Protein AF-0000000078269173 (afdb_homodimer)

Solvent-accessible surface area (backbone atoms only — not comparable to full-atom values): 12728 Å² total; per-residue (Å²): 118,35,30,31,20,36,39,41,54,55,90,46,42,88,82,46,39,50,39,59,39,46,51,22,36,70,65,30,29,69,47,30,50,86,46,50,70,41,40,77,26,27,44,41,68,40,49,90,96,39,81,57,39,38,61,51,32,38,51,35,39,75,61,57,24,59,32,34,28,31,43,29,54,35,46,19,35,82,51,99,89,41,35,37,80,47,83,24,79,34,95,55,47,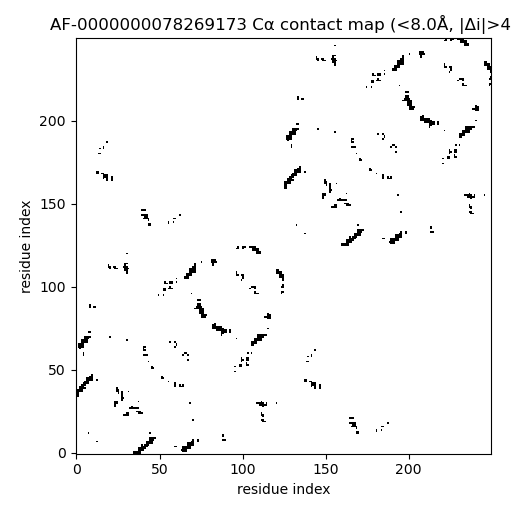69,59,46,45,44,46,19,6,64,63,42,69,36,43,20,31,57,24,28,31,75,64,27,84,92,62,71,67,50,73,32,110,116,35,31,31,20,39,38,40,53,55,91,46,42,89,81,44,38,49,39,61,40,46,51,23,34,71,66,31,28,68,47,31,50,85,47,49,71,41,41,77,26,25,47,41,69,39,48,90,95,40,81,57,39,37,59,50,33,38,51,34,40,75,62,57,22,61,32,35,28,30,43,28,56,34,47,19,35,82,50,99,90,42,37,38,79,48,83,23,80,35,95,55,47,70,60,47,46,44,45,19,6,63,62,42,69,36,43,19,30,57,22,28,32,74,62,28,82,91,62,71,67,49,73,32,109

Organism: Desulfomicrobium norvegicum (strain DSM 1741 / NCIMB 8310) (NCBI:txid52561)

Foldseek 3Di:
DAEEEEEEEPVCVVPDVCVQLVVCQCVCHKQSPPPDRYDYLYYYYAYPPRPCLLVVLQVSVVSPHQEYEYAQLQAWDADPVFIDGGDHPHPCVVVNQQSSCVRNVHKYWYYGGRDPPPDDIDIHD/DAEEEEEEEPVCVVPDVCVQLVVCQCVCHKQSPPPDRYDYLYYYYAYPPRPCLLVVLQVSVVSPHQEYEYEQLQAWDADPVFIDGGDHPHPCVVVNQQSSCVRNVHKYWYYGGRDPPPDDIDIHD

Nearest PDB structures (foldseek):
  6kss-assembly1_A  TM=5.321E-01  e=9.600E-01  Rattus norvegicus
  6mmp-assembly1_A  TM=5.128E-01  e=1.415E+00  Rattus norvegicus
  4gpa-assembly1_A-2  TM=4.740E-01  e=1.327E+00  Rattus norvegicus
  6lu9-assembly1_D  TM=5.408E-01  e=3.076E+00  Rattus norvegicus
  6mmx-assembly1_C  TM=4.781E-01  e=5.507E+00  Rattus norvegicus

InterPro domains:
  IPR014925 CGGC domain [PF08821] (3-112)
  IPR014925 CGGC domain [SM01078] (3-114)

Radius of gyration: 17.5 Å; Cα contacts (8 Å, |Δi|>4): 580; chains: 2; bounding box: 35×5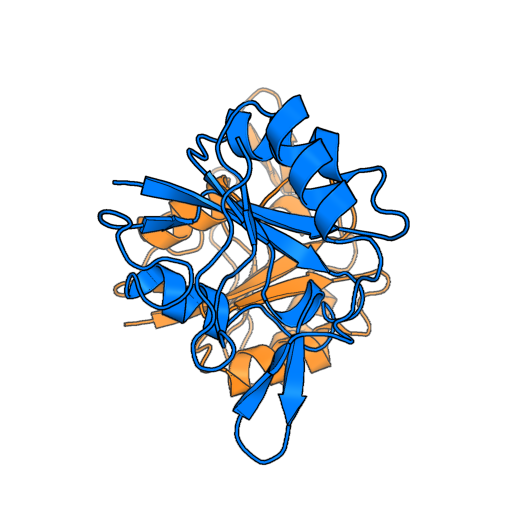2×40 Å

Sequence (250 aa):
MSKIGIIRCEKNETKCPLTSCFKALSSAAEGFAGCEEPEIAGVFTCRCPGENVAEMAKILKSKGAERIHFCTCLFSHKEKEGWALGTGFCADVDRLVRLAADEAGIPCVKGTAHLPSGYVPEVFKMSKIGIIRCEKNETKCPLTSCFKALSSAAEGFAGCEEPEIAGVFTCRCPGENVAEMAKILKSKGAERIHFCTCLFSHKEKEGWALGTGFCADVDRLVRLAADEAGIPCVKGTAHLPSGYVPEVFK

Structure (mmCIF, N/CA/C/O backbone):
data_AF-0000000078269173-model_v1
#
loop_
_entity.id
_entity.type
_entity.pdbx_description
1 polymer 'Predicted metal-binding protein'
#
loop_
_atom_site.group_PDB
_atom_site.id
_atom_site.type_symbol
_atom_site.label_atom_id
_atom_site.label_alt_id
_atom_site.label_comp_id
_atom_site.label_asym_id
_atom_site.label_entity_id
_atom_site.label_seq_id
_atom_site.pdbx_PDB_ins_code
_atom_site.Cartn_x
_atom_site.Cartn_y
_atom_site.Cartn_z
_atom_site.occupancy
_atom_site.B_iso_or_equiv
_atom_site.auth_seq_id
_atom_site.auth_comp_id
_atom_site.auth_asym_id
_atom_site.auth_atom_id
_atom_site.pdbx_PDB_model_num
ATOM 1 N N . MET A 1 1 ? 19.812 -5.473 -4.602 1 87.56 1 MET A N 1
ATOM 2 C CA . MET A 1 1 ? 18.5 -5.082 -4.098 1 87.56 1 MET A CA 1
ATOM 3 C C . MET A 1 1 ? 17.406 -5.371 -5.129 1 87.56 1 MET A C 1
ATOM 5 O O . MET A 1 1 ? 17.609 -5.152 -6.328 1 87.56 1 MET A O 1
ATOM 9 N N . SER A 1 2 ? 16.328 -6.031 -4.68 1 95.44 2 SER A N 1
ATOM 10 C CA . SER A 1 2 ? 15.211 -6.359 -5.555 1 95.44 2 SER A CA 1
ATOM 11 C C . SER A 1 2 ? 14.008 -5.477 -5.266 1 95.44 2 SER A C 1
ATOM 13 O O . SER A 1 2 ? 13.5 -5.457 -4.141 1 95.44 2 SER A O 1
ATOM 15 N N . LYS A 1 3 ? 13.594 -4.695 -6.285 1 98.44 3 LYS A N 1
ATOM 16 C CA . LYS A 1 3 ? 12.406 -3.854 -6.148 1 98.44 3 LYS A CA 1
ATOM 17 C C . LYS A 1 3 ? 11.141 -4.621 -6.527 1 98.44 3 LYS A C 1
ATOM 19 O O . LYS A 1 3 ? 11.047 -5.172 -7.625 1 98.44 3 LYS A O 1
ATOM 24 N N . ILE A 1 4 ? 10.188 -4.609 -5.637 1 98.88 4 ILE A N 1
ATOM 25 C CA . ILE A 1 4 ? 9.031 -5.488 -5.754 1 98.88 4 ILE A CA 1
ATOM 26 C C . ILE A 1 4 ? 7.75 -4.656 -5.824 1 98.88 4 ILE A C 1
ATOM 28 O O . ILE A 1 4 ? 7.535 -3.771 -4.992 1 98.88 4 ILE A O 1
ATOM 32 N N . GLY A 1 5 ? 6.977 -4.848 -6.852 1 98.94 5 GLY A N 1
ATOM 33 C CA . GLY A 1 5 ? 5.598 -4.379 -6.84 1 98.94 5 GLY A CA 1
ATOM 34 C C . GLY A 1 5 ? 4.637 -5.363 -6.199 1 98.94 5 GLY A C 1
ATOM 35 O O . GLY A 1 5 ? 4.859 -6.574 -6.246 1 98.94 5 GLY A O 1
ATOM 36 N N . ILE A 1 6 ? 3.572 -4.887 -5.605 1 99 6 ILE A N 1
ATOM 37 C CA . ILE A 1 6 ? 2.523 -5.742 -5.062 1 99 6 ILE A CA 1
ATOM 38 C C . ILE A 1 6 ? 1.167 -5.309 -5.613 1 99 6 ILE A C 1
ATOM 40 O O . ILE A 1 6 ? 0.877 -4.113 -5.703 1 99 6 ILE A O 1
ATOM 44 N N . ILE A 1 7 ? 0.384 -6.23 -6.008 1 98.94 7 ILE A N 1
ATOM 45 C CA . ILE A 1 7 ? -0.99 -5.969 -6.422 1 98.94 7 ILE A CA 1
ATOM 46 C C . ILE A 1 7 ? -1.956 -6.734 -5.52 1 98.94 7 ILE A C 1
ATOM 48 O O . ILE A 1 7 ? -1.876 -7.961 -5.41 1 98.94 7 ILE A O 1
ATOM 52 N N . ARG A 1 8 ? -2.814 -6.035 -4.879 1 98.81 8 ARG A N 1
ATOM 53 C CA . ARG A 1 8 ? -3.846 -6.613 -4.023 1 98.81 8 ARG A CA 1
ATOM 54 C C . ARG A 1 8 ? -5.207 -6.586 -4.715 1 98.81 8 ARG A C 1
ATOM 56 O O . ARG A 1 8 ? -5.352 -6 -5.789 1 98.81 8 ARG A O 1
ATOM 63 N N . CYS A 1 9 ? -6.199 -7.23 -4.023 1 98.5 9 CYS A N 1
ATOM 64 C CA . CYS A 1 9 ? -7.578 -7.293 -4.496 1 98.5 9 CYS A CA 1
ATOM 65 C C . CYS A 1 9 ? -8.438 -6.254 -3.787 1 98.5 9 CYS A C 1
ATOM 67 O O . CYS A 1 9 ? -8.32 -6.066 -2.574 1 98.5 9 CYS A O 1
ATOM 69 N N . GLU A 1 10 ? -9.375 -5.656 -4.496 1 98.06 10 GLU A N 1
ATOM 70 C CA . GLU A 1 10 ? -10.297 -4.684 -3.916 1 98.06 10 GLU A CA 1
ATOM 71 C C . GLU A 1 10 ? -11.188 -5.332 -2.863 1 98.06 10 GLU A C 1
ATOM 73 O O . GLU A 1 10 ? -11.648 -4.664 -1.933 1 98.06 10 GLU A O 1
ATOM 78 N N . LYS A 1 11 ? -11.383 -6.578 -2.951 1 98.12 11 LYS A N 1
ATOM 79 C CA . LYS A 1 11 ? -12.359 -7.258 -2.105 1 98.12 11 LYS A CA 1
ATOM 80 C C . LYS A 1 11 ? -11.852 -7.387 -0.672 1 98.12 11 LYS A C 1
ATOM 82 O O . LYS A 1 11 ? -12.633 -7.656 0.246 1 98.12 11 LYS A O 1
ATOM 87 N N . ASN A 1 12 ? -10.602 -7.219 -0.438 1 97.81 12 ASN A N 1
ATOM 88 C CA . ASN A 1 12 ? -10.031 -7.316 0.9 1 97.81 12 ASN A CA 1
ATOM 89 C C . ASN A 1 12 ? -9.375 -6.008 1.33 1 97.81 12 ASN A C 1
ATOM 91 O O . ASN A 1 12 ? -8.789 -5.926 2.41 1 97.81 12 ASN A O 1
ATOM 95 N N . GLU A 1 13 ? -9.492 -4.992 0.491 1 97.62 13 GLU A N 1
ATOM 96 C CA . GLU A 1 13 ? -8.68 -3.791 0.684 1 97.62 13 GLU A CA 1
ATOM 97 C C . GLU A 1 13 ? -9.148 -3.002 1.904 1 97.62 13 GLU A C 1
ATOM 99 O O . GLU A 1 13 ? -8.383 -2.221 2.473 1 97.62 13 GLU A O 1
ATOM 104 N N . THR A 1 14 ? -10.43 -3.168 2.309 1 96.69 14 THR A N 1
ATOM 105 C CA . THR A 1 14 ? -10.945 -2.371 3.416 1 96.69 14 THR A CA 1
ATOM 106 C C . THR A 1 14 ? -10.641 -3.045 4.754 1 96.69 14 THR A C 1
ATOM 108 O O . THR A 1 14 ? -10.773 -2.426 5.809 1 96.69 14 THR A O 1
ATOM 111 N N . LYS A 1 15 ? -10.195 -4.297 4.746 1 97.12 15 LYS A N 1
ATOM 112 C CA . LYS A 1 15 ? -9.938 -5.023 5.988 1 97.12 15 LYS A CA 1
ATOM 113 C C . LYS A 1 15 ? -8.453 -5.305 6.168 1 97.12 15 LYS A C 1
ATOM 115 O O . LYS A 1 15 ? -7.984 -5.512 7.289 1 97.12 15 LYS A O 1
ATOM 120 N N . CYS A 1 16 ? -7.777 -5.316 5.094 1 98.69 16 CYS A N 1
ATOM 121 C CA . CYS A 1 16 ? -6.383 -5.734 5.137 1 98.69 16 CYS A CA 1
ATOM 122 C C . CYS A 1 16 ? -5.465 -4.629 4.625 1 98.69 16 CYS A C 1
ATOM 124 O O . CYS A 1 16 ? -5.527 -4.262 3.451 1 98.69 16 CYS A O 1
ATOM 126 N N . PRO A 1 17 ? -4.602 -4.133 5.434 1 98.88 17 PRO A N 1
ATOM 127 C CA . PRO A 1 17 ? -3.678 -3.078 5.008 1 98.88 17 PRO A CA 1
ATOM 128 C C . PRO A 1 17 ? -2.363 -3.633 4.465 1 98.88 17 PRO A C 1
ATOM 130 O O . PRO A 1 17 ? -1.392 -2.889 4.309 1 98.88 17 PRO A O 1
ATOM 133 N N . LEU A 1 18 ? -2.219 -4.938 4.242 1 98.94 18 LEU A N 1
ATOM 134 C CA . LEU A 1 18 ? -1.074 -5.602 3.627 1 98.94 18 LEU A CA 1
ATOM 135 C C . LEU A 1 18 ? 0.035 -5.828 4.648 1 98.94 18 LEU A C 1
ATOM 137 O O . LEU A 1 18 ? 1.192 -6.039 4.277 1 98.94 18 LEU A O 1
ATOM 141 N N . THR A 1 19 ? -0.279 -5.785 5.961 1 98.94 19 THR A N 1
ATOM 142 C CA . THR A 1 19 ? 0.726 -5.812 7.02 1 98.94 19 THR A CA 1
ATOM 143 C C . THR A 1 19 ? 1.605 -7.055 6.895 1 98.94 19 THR A C 1
ATOM 145 O O . THR A 1 19 ? 2.834 -6.949 6.875 1 98.94 19 THR A O 1
ATOM 148 N N . SER A 1 20 ? 1.009 -8.234 6.789 1 98.81 20 SER A N 1
ATOM 149 C CA . SER A 1 20 ? 1.78 -9.469 6.734 1 98.81 20 SER A CA 1
ATOM 150 C C . SER A 1 20 ? 2.574 -9.57 5.434 1 98.81 20 SER A C 1
ATOM 152 O O . SER A 1 20 ? 3.67 -10.133 5.41 1 98.81 20 SER A O 1
ATOM 154 N N . CYS A 1 21 ? 2.006 -9.008 4.328 1 98.88 21 CYS A N 1
ATOM 155 C CA . CYS A 1 21 ? 2.742 -9 3.07 1 98.88 21 CYS A CA 1
ATOM 156 C C . CYS A 1 21 ? 3.994 -8.133 3.178 1 98.88 21 CYS A C 1
ATOM 158 O O . CYS A 1 21 ? 5.062 -8.523 2.703 1 98.88 21 CYS A O 1
ATOM 160 N N . PHE A 1 22 ? 3.836 -6.961 3.824 1 98.88 22 PHE A N 1
ATOM 161 C CA . PHE A 1 22 ? 4.988 -6.094 4.031 1 98.88 22 PHE A CA 1
ATOM 162 C C . PHE A 1 22 ? 6.02 -6.77 4.93 1 98.88 22 PHE A C 1
ATOM 164 O O . PHE A 1 22 ? 7.223 -6.668 4.688 1 98.88 22 PHE A O 1
ATOM 171 N N . LYS A 1 23 ? 5.602 -7.484 5.957 1 98.56 23 LYS A N 1
ATOM 172 C CA . LYS A 1 23 ? 6.516 -8.203 6.844 1 98.56 23 LYS A CA 1
ATOM 173 C C . LYS A 1 23 ? 7.258 -9.305 6.098 1 98.56 23 LYS A C 1
ATOM 175 O O . LYS A 1 23 ? 8.469 -9.445 6.242 1 98.56 23 LYS A O 1
ATOM 180 N N . ALA A 1 24 ? 6.5 -10.062 5.336 1 98.81 24 ALA A N 1
ATOM 181 C CA . ALA A 1 24 ? 7.125 -11.117 4.539 1 98.81 24 ALA A CA 1
ATOM 182 C C . ALA A 1 24 ? 8.164 -10.539 3.58 1 98.81 24 ALA A C 1
ATOM 184 O O . ALA A 1 24 ? 9.234 -11.117 3.389 1 98.81 24 ALA A O 1
ATOM 185 N N . LEU A 1 25 ? 7.84 -9.383 2.965 1 98.75 25 LEU A N 1
ATOM 186 C CA . LEU A 1 25 ? 8.758 -8.711 2.051 1 98.75 25 LEU A CA 1
ATOM 187 C C . LEU A 1 25 ? 10.039 -8.297 2.775 1 98.75 25 LEU A C 1
ATOM 189 O O . LEU A 1 25 ? 11.141 -8.633 2.34 1 98.75 25 LEU A O 1
ATOM 193 N N . SER A 1 26 ? 9.859 -7.633 3.916 1 97.06 26 SER A N 1
ATOM 194 C CA . SER A 1 26 ? 11 -7.09 4.652 1 97.06 26 SER A CA 1
ATOM 195 C C . SER A 1 26 ? 11.93 -8.203 5.133 1 97.06 26 SER A C 1
ATOM 197 O O . SER A 1 26 ? 13.141 -8.008 5.215 1 97.06 26 SER A O 1
ATOM 199 N N . SER A 1 27 ? 11.398 -9.383 5.391 1 97.62 27 SER A N 1
ATOM 200 C CA . SER A 1 27 ? 12.188 -10.492 5.918 1 97.62 27 SER A CA 1
ATOM 201 C C . SER A 1 27 ? 12.602 -11.453 4.809 1 97.62 27 SER A C 1
ATOM 203 O O . SER A 1 27 ? 13.195 -12.5 5.074 1 97.62 27 SER A O 1
ATOM 205 N N . ALA A 1 28 ? 12.25 -11.141 3.578 1 98.38 28 ALA A N 1
ATOM 206 C CA . ALA A 1 28 ? 12.539 -12 2.436 1 98.38 28 ALA A CA 1
ATOM 207 C C . ALA A 1 28 ? 12.055 -13.43 2.689 1 98.38 28 ALA A C 1
ATOM 209 O O . ALA A 1 28 ? 12.805 -14.391 2.518 1 98.38 28 ALA A O 1
ATOM 210 N N . ALA A 1 29 ? 10.844 -13.484 3.115 1 98.5 29 ALA A N 1
ATOM 211 C CA . ALA A 1 29 ? 10.25 -14.766 3.48 1 98.5 29 ALA A CA 1
ATOM 212 C C . ALA A 1 29 ? 9.031 -15.078 2.609 1 98.5 29 ALA A C 1
ATOM 214 O O . ALA A 1 29 ? 8.562 -14.211 1.865 1 98.5 29 ALA A O 1
ATOM 215 N N . GLU A 1 30 ? 8.578 -16.297 2.652 1 98.44 30 GLU A N 1
ATOM 216 C CA . GLU A 1 30 ? 7.379 -16.734 1.946 1 98.44 30 GLU A CA 1
ATOM 217 C C . GLU A 1 30 ? 7.465 -16.422 0.457 1 98.44 30 GLU A C 1
ATOM 219 O O . GLU A 1 30 ? 8.438 -16.781 -0.206 1 98.44 30 GLU A O 1
ATOM 224 N N . GLY A 1 31 ? 6.527 -15.672 -0.044 1 98.69 31 GLY A N 1
ATOM 225 C CA . GLY A 1 31 ? 6.523 -15.391 -1.471 1 98.69 31 GLY A CA 1
ATOM 226 C C . GLY A 1 31 ? 7.75 -14.625 -1.931 1 98.69 31 GLY A C 1
ATOM 227 O O . GLY A 1 31 ? 8.047 -14.578 -3.127 1 98.69 31 GLY A O 1
ATOM 228 N N . PHE A 1 32 ? 8.492 -14.094 -0.984 1 98.75 32 PHE A N 1
ATOM 229 C CA . PHE A 1 32 ? 9.641 -13.242 -1.303 1 98.75 32 PHE A CA 1
ATOM 230 C C . PHE A 1 32 ? 10.945 -13.969 -1.014 1 98.75 32 PHE A C 1
ATOM 232 O O . PHE A 1 32 ? 12.023 -13.383 -1.13 1 98.75 32 PHE A O 1
ATOM 239 N N . ALA A 1 33 ? 10.797 -15.273 -0.651 1 97.69 33 ALA A N 1
ATOM 240 C CA . ALA A 1 33 ? 12.008 -16.062 -0.396 1 97.69 33 ALA A CA 1
ATOM 241 C C . ALA A 1 33 ? 12.922 -16.062 -1.612 1 97.69 33 ALA A C 1
ATOM 243 O O . ALA A 1 33 ? 12.461 -16.188 -2.748 1 97.69 33 ALA A O 1
ATOM 244 N N . GLY A 1 34 ? 14.227 -15.789 -1.356 1 95.5 34 GLY A N 1
ATOM 245 C CA . GLY A 1 34 ? 15.18 -15.797 -2.451 1 95.5 34 GLY A CA 1
ATOM 246 C C . GLY A 1 34 ? 15.461 -14.422 -3.014 1 95.5 34 GLY A C 1
ATOM 247 O O . GLY A 1 34 ? 16.438 -14.227 -3.744 1 95.5 34 GLY A O 1
ATOM 248 N N . CYS A 1 35 ? 14.578 -13.422 -2.742 1 97 35 CYS A N 1
ATOM 249 C CA . CYS A 1 35 ? 14.836 -12.055 -3.182 1 97 35 CYS A CA 1
ATOM 250 C C . CYS A 1 35 ? 15.977 -11.43 -2.391 1 97 35 CYS A C 1
ATOM 252 O O . CYS A 1 35 ? 16.031 -11.555 -1.166 1 97 35 CYS A O 1
ATOM 254 N N . GLU A 1 36 ? 16.844 -10.875 -3.109 1 96.5 36 GLU A N 1
ATOM 255 C CA . GLU A 1 36 ? 17.953 -10.188 -2.463 1 96.5 36 GLU A CA 1
ATOM 256 C C . GLU A 1 36 ? 17.531 -8.836 -1.907 1 96.5 36 GLU A C 1
ATOM 258 O O . GLU A 1 36 ? 17.234 -7.91 -2.668 1 96.5 36 GLU A O 1
ATOM 263 N N . GLU A 1 37 ? 17.5 -8.578 -0.605 1 96.31 37 GLU A N 1
ATOM 264 C CA . GLU A 1 37 ? 17.156 -7.332 0.081 1 96.31 37 GLU A CA 1
ATOM 265 C C . GLU A 1 37 ? 15.945 -6.668 -0.565 1 96.31 37 GLU A C 1
ATOM 267 O O . GLU A 1 37 ? 16.031 -5.535 -1.045 1 96.31 37 GLU A O 1
ATOM 272 N N . PRO A 1 38 ? 14.852 -7.371 -0.583 1 98.25 38 PRO A N 1
ATOM 273 C CA . PRO A 1 38 ? 13.68 -6.848 -1.293 1 98.25 38 PRO A CA 1
ATOM 274 C C . PRO A 1 38 ? 13.164 -5.543 -0.694 1 98.25 38 PRO A C 1
ATOM 276 O O . PRO A 1 38 ? 13.172 -5.375 0.527 1 98.25 38 PRO A O 1
ATOM 279 N N . GLU A 1 39 ? 12.797 -4.605 -1.583 1 97.75 39 GLU A N 1
ATOM 280 C CA . GLU A 1 39 ? 12.188 -3.33 -1.221 1 97.75 39 GLU A CA 1
ATOM 281 C C . GLU A 1 39 ? 10.906 -3.086 -2.012 1 97.75 39 GLU A C 1
ATOM 283 O O . GLU A 1 39 ? 10.781 -3.531 -3.154 1 97.75 39 GLU A O 1
ATOM 288 N N . ILE A 1 40 ? 10.039 -2.42 -1.425 1 98.81 40 ILE A N 1
ATOM 289 C CA . ILE A 1 40 ? 8.758 -2.164 -2.07 1 98.81 40 ILE A CA 1
ATOM 290 C C . ILE A 1 40 ? 8.914 -1.049 -3.102 1 98.81 40 ILE A C 1
ATOM 292 O O . ILE A 1 40 ? 9.422 0.03 -2.787 1 98.81 40 ILE A O 1
ATOM 296 N N . ALA A 1 41 ? 8.5 -1.337 -4.312 1 98.69 41 ALA A N 1
ATOM 297 C CA . ALA A 1 41 ? 8.477 -0.348 -5.391 1 98.69 41 ALA A CA 1
ATOM 298 C C . ALA A 1 41 ? 7.137 0.375 -5.445 1 98.69 41 ALA A C 1
ATOM 300 O O . ALA A 1 41 ? 7.066 1.534 -5.859 1 98.69 41 ALA A O 1
ATOM 301 N N . GLY A 1 42 ? 6.105 -0.315 -5.117 1 98.88 42 GLY A N 1
ATOM 302 C CA . GLY A 1 42 ? 4.77 0.253 -5.129 1 98.88 42 GLY A CA 1
ATOM 303 C C . GLY A 1 42 ? 3.68 -0.782 -4.922 1 98.88 42 GLY A C 1
ATOM 304 O O . GLY A 1 42 ? 3.943 -1.985 -4.965 1 98.88 42 GLY A O 1
ATOM 305 N N . VAL A 1 43 ? 2.457 -0.303 -4.668 1 98.94 43 VAL A N 1
ATOM 306 C CA . VAL A 1 43 ? 1.291 -1.147 -4.43 1 98.94 43 VAL A CA 1
ATOM 307 C C . VAL A 1 43 ? 0.107 -0.638 -5.25 1 98.94 43 VAL A C 1
ATOM 309 O O . VAL A 1 43 ? -0.13 0.57 -5.324 1 98.94 43 VAL A O 1
ATOM 312 N N . PHE A 1 44 ? -0.583 -1.565 -5.879 1 98.94 44 PHE A N 1
ATOM 313 C CA . PHE A 1 44 ? -1.852 -1.251 -6.523 1 98.94 44 PHE A CA 1
ATOM 314 C C . PHE A 1 44 ? -2.957 -2.17 -6.016 1 98.94 44 PHE A C 1
ATOM 316 O O . PHE A 1 44 ? -2.682 -3.223 -5.438 1 98.94 44 PHE A O 1
ATOM 323 N N . THR A 1 45 ? -4.168 -1.714 -6.219 1 98.69 45 THR A N 1
ATOM 324 C CA . THR A 1 45 ? -5.371 -2.494 -5.961 1 98.69 45 THR A CA 1
ATOM 325 C C . THR A 1 45 ? -6.074 -2.85 -7.27 1 98.69 45 THR A C 1
ATOM 327 O O . THR A 1 45 ? -6.488 -1.961 -8.016 1 98.69 45 THR A O 1
ATOM 330 N N . CYS A 1 46 ? -6.121 -4.102 -7.5 1 98.62 46 CYS A N 1
ATOM 331 C CA . CYS A 1 46 ? -6.852 -4.559 -8.68 1 98.62 46 CYS A CA 1
ATOM 332 C C . CYS A 1 46 ? -8.359 -4.523 -8.43 1 98.62 46 CYS A C 1
ATOM 334 O O . CYS A 1 46 ? -8.812 -4.789 -7.32 1 98.62 46 CYS A O 1
ATOM 336 N N . ARG A 1 47 ? -9.055 -4.191 -9.43 1 97.44 47 ARG A N 1
ATOM 337 C CA . ARG A 1 47 ? -10.508 -4.133 -9.344 1 97.44 47 ARG A CA 1
ATOM 338 C C . ARG A 1 47 ? -11.156 -4.996 -10.414 1 97.44 47 ARG A C 1
ATOM 340 O O . ARG A 1 47 ? -10.664 -5.07 -11.547 1 97.44 47 ARG A O 1
ATOM 347 N N . CYS A 1 48 ? -12.242 -5.586 -10.086 1 97.75 48 CYS A N 1
ATOM 348 C CA . CYS A 1 48 ? -12.93 -6.477 -11.016 1 97.75 48 CYS A CA 1
ATOM 349 C C . CYS A 1 48 ? -13.406 -5.719 -12.25 1 97.75 48 CYS A C 1
ATOM 351 O O . CYS A 1 48 ? -13.859 -4.578 -12.141 1 97.75 48 CYS A O 1
ATOM 353 N N . PRO A 1 49 ? -13.32 -6.387 -13.492 1 97.31 49 PRO A N 1
ATOM 354 C CA . PRO A 1 49 ? -12.859 -7.746 -13.781 1 97.31 49 PRO A CA 1
ATOM 355 C C . PRO A 1 49 ? -11.352 -7.824 -14.008 1 97.31 49 PRO A C 1
ATOM 357 O O . PRO A 1 49 ? -10.852 -8.812 -14.547 1 97.31 49 PRO A O 1
ATOM 360 N N . GLY A 1 50 ? -10.578 -6.812 -13.555 1 97.19 50 GLY A N 1
ATOM 361 C CA . GLY A 1 50 ? -9.125 -6.883 -13.594 1 97.19 50 GLY A CA 1
ATOM 362 C C . GLY A 1 50 ? -8.539 -6.328 -14.883 1 97.19 50 GLY A C 1
ATOM 363 O O . GLY A 1 50 ? -7.375 -6.574 -15.195 1 97.19 50 GLY A O 1
ATOM 364 N N . GLU A 1 51 ? -9.312 -5.547 -15.57 1 93 51 GLU A N 1
ATOM 365 C CA . GLU A 1 51 ? -8.875 -5.008 -16.859 1 93 51 GLU A CA 1
ATOM 366 C C . GLU A 1 51 ? -7.738 -4.004 -16.672 1 93 51 GLU A C 1
ATOM 368 O O . GLU A 1 51 ? -6.992 -3.73 -17.625 1 93 51 GLU A O 1
ATOM 373 N N . ASN A 1 52 ? -7.527 -3.555 -15.492 1 95.81 52 ASN A N 1
ATOM 374 C CA . ASN A 1 52 ? -6.531 -2.516 -15.242 1 95.81 52 ASN A CA 1
ATOM 375 C C . ASN A 1 52 ? -5.191 -3.109 -14.82 1 95.81 52 ASN A C 1
ATOM 377 O O . ASN A 1 52 ? -4.223 -2.379 -14.609 1 95.81 52 ASN A O 1
ATOM 381 N N . VAL A 1 53 ? -5.043 -4.402 -14.727 1 98.31 53 VAL A N 1
ATOM 382 C CA . VAL A 1 53 ? -3.848 -5.039 -14.18 1 98.31 53 VAL A CA 1
ATOM 383 C C . VAL A 1 53 ? -2.666 -4.809 -15.117 1 98.31 53 VAL A C 1
ATOM 385 O O . VAL A 1 53 ? -1.531 -4.637 -14.672 1 98.31 53 VAL A O 1
ATOM 388 N N . ALA A 1 54 ? -2.953 -4.82 -16.453 1 98.12 54 ALA A N 1
ATOM 389 C CA . ALA A 1 54 ? -1.895 -4.59 -17.422 1 98.12 54 ALA A CA 1
ATOM 390 C C . ALA A 1 54 ? -1.247 -3.223 -17.219 1 98.12 54 ALA A C 1
ATOM 392 O O . ALA A 1 54 ? -0.021 -3.115 -17.141 1 98.12 54 ALA A O 1
ATOM 393 N N . GLU A 1 55 ? -2.033 -2.201 -17.141 1 98.56 55 GLU A N 1
ATOM 394 C CA . GLU A 1 55 ? -1.524 -0.847 -16.938 1 98.56 55 GLU A CA 1
ATOM 395 C C . GLU A 1 55 ? -0.826 -0.715 -15.586 1 98.56 55 GLU A C 1
ATOM 397 O O . GLU A 1 55 ? 0.216 -0.064 -15.477 1 98.56 55 GLU A O 1
ATOM 402 N N . MET A 1 56 ? -1.382 -1.323 -14.539 1 98.81 56 MET A N 1
ATOM 403 C CA . MET A 1 56 ? -0.76 -1.312 -13.219 1 98.81 56 MET A CA 1
ATOM 404 C C . MET A 1 56 ? 0.642 -1.909 -13.273 1 98.81 56 MET A C 1
ATOM 406 O O . MET A 1 56 ? 1.584 -1.345 -12.711 1 98.81 56 MET A O 1
ATOM 410 N N . ALA A 1 57 ? 0.742 -3.031 -13.961 1 98.88 57 ALA A N 1
ATOM 411 C CA . ALA A 1 57 ? 2.029 -3.715 -14.07 1 98.88 57 ALA A CA 1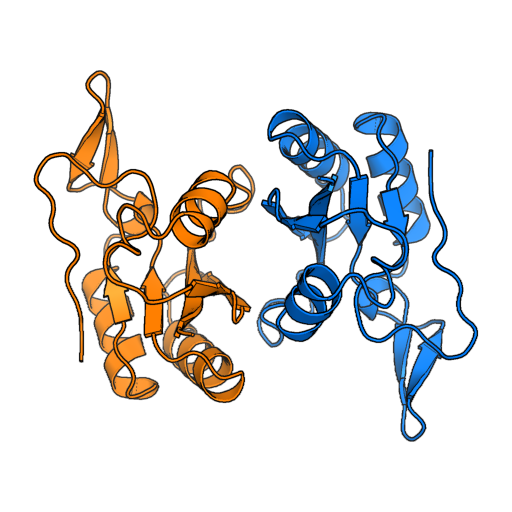
ATOM 412 C C . ALA A 1 57 ? 3.051 -2.844 -14.797 1 98.88 57 ALA A C 1
ATOM 414 O O . ALA A 1 57 ? 4.207 -2.752 -14.383 1 98.88 57 ALA A O 1
ATOM 415 N N . LYS A 1 58 ? 2.623 -2.17 -15.852 1 98.88 58 LYS A N 1
ATOM 416 C CA . LYS A 1 58 ? 3.512 -1.28 -16.594 1 98.88 58 LYS A CA 1
ATOM 417 C C . LYS A 1 58 ? 3.973 -0.113 -15.727 1 98.88 58 LYS A C 1
ATOM 419 O O . LYS A 1 58 ? 5.141 0.277 -15.773 1 98.88 58 LYS A O 1
ATOM 424 N N . ILE A 1 59 ? 3.076 0.448 -14.969 1 98.94 59 ILE A N 1
ATOM 425 C CA . ILE A 1 59 ? 3.42 1.562 -14.086 1 98.94 59 ILE A CA 1
ATOM 426 C C . ILE A 1 59 ? 4.43 1.104 -13.039 1 98.94 59 ILE A C 1
ATOM 428 O O . ILE A 1 59 ? 5.445 1.768 -12.812 1 98.94 59 ILE A O 1
ATOM 432 N N . LEU A 1 60 ? 4.188 -0.096 -12.406 1 98.94 60 LEU A N 1
ATOM 433 C CA . LEU A 1 60 ? 5.117 -0.61 -11.406 1 98.94 60 LEU A CA 1
ATOM 434 C C . LEU A 1 60 ? 6.5 -0.816 -12.008 1 98.94 60 LEU A C 1
ATOM 436 O O . LEU A 1 60 ? 7.512 -0.462 -11.391 1 98.94 60 LEU A O 1
ATOM 440 N N . LYS A 1 61 ? 6.508 -1.358 -13.219 1 98.88 61 LYS A N 1
ATOM 441 C CA . LYS A 1 61 ? 7.789 -1.506 -13.898 1 98.88 61 LYS A CA 1
ATOM 442 C C . LYS A 1 61 ? 8.461 -0.151 -14.109 1 98.88 61 LYS A C 1
ATOM 444 O O . LYS A 1 61 ? 9.656 -0.003 -13.859 1 98.88 61 LYS A O 1
ATOM 449 N N . SER A 1 62 ? 7.711 0.792 -14.57 1 98.81 62 SER A N 1
ATOM 450 C CA . SER A 1 62 ? 8.258 2.117 -14.836 1 98.81 62 SER A CA 1
ATOM 451 C C . SER A 1 62 ? 8.789 2.758 -13.555 1 98.81 62 SER A C 1
ATOM 453 O O . SER A 1 62 ? 9.664 3.631 -13.609 1 98.81 62 SER A O 1
ATOM 455 N N . LYS A 1 63 ? 8.297 2.289 -12.406 1 98.75 63 LYS A N 1
ATOM 456 C CA . LYS A 1 63 ? 8.75 2.801 -11.117 1 98.75 63 LYS A CA 1
ATOM 457 C C . LYS A 1 63 ? 9.922 1.989 -10.578 1 98.75 63 LYS A C 1
ATOM 459 O O . LYS A 1 63 ? 10.359 2.188 -9.445 1 98.75 63 LYS A O 1
ATOM 464 N N . GLY A 1 64 ? 10.375 1.015 -11.391 1 98.56 64 GLY A N 1
ATOM 465 C CA . GLY A 1 64 ? 11.609 0.318 -11.062 1 98.56 64 GLY A CA 1
ATOM 466 C C . GLY A 1 64 ? 11.383 -1.099 -10.57 1 98.56 64 GLY A C 1
ATOM 467 O O . GLY A 1 64 ? 12.336 -1.799 -10.219 1 98.56 64 GLY A O 1
ATOM 468 N N . ALA A 1 65 ? 10.141 -1.563 -10.516 1 98.81 65 ALA A N 1
ATOM 469 C CA . ALA A 1 65 ? 9.883 -2.934 -10.078 1 98.81 65 ALA A CA 1
ATOM 470 C C . ALA A 1 65 ? 10.586 -3.939 -10.984 1 98.81 65 ALA A C 1
ATOM 472 O O . ALA A 1 65 ? 10.539 -3.814 -12.211 1 98.81 65 ALA A O 1
ATOM 473 N N . GLU A 1 66 ? 11.211 -4.879 -10.367 1 98.69 66 GLU A N 1
ATOM 474 C CA . GLU A 1 66 ? 11.875 -5.953 -11.102 1 98.69 66 GLU A CA 1
ATOM 475 C C . GLU A 1 66 ? 11.016 -7.215 -11.125 1 98.69 66 GLU A C 1
ATOM 477 O O . GLU A 1 66 ? 11.258 -8.125 -11.922 1 98.69 66 GLU A O 1
ATOM 482 N N . ARG A 1 67 ? 10.055 -7.305 -10.242 1 98.56 67 ARG A N 1
ATOM 483 C CA . ARG A 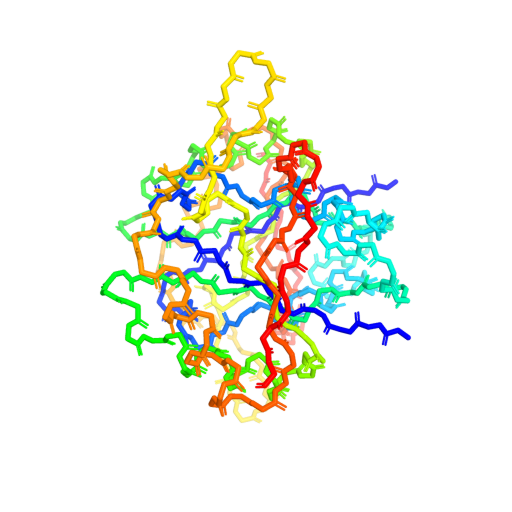1 67 ? 9.031 -8.344 -10.164 1 98.56 67 ARG A CA 1
ATOM 484 C C . ARG A 1 67 ? 7.773 -7.824 -9.484 1 98.56 67 ARG A C 1
ATOM 486 O O . ARG A 1 67 ? 7.824 -6.836 -8.742 1 98.56 67 ARG A O 1
ATOM 493 N N . ILE A 1 68 ? 6.703 -8.445 -9.758 1 98.94 68 ILE A N 1
ATOM 494 C CA . ILE A 1 68 ? 5.43 -8.047 -9.164 1 98.94 68 ILE A CA 1
ATOM 495 C C . ILE A 1 68 ? 4.781 -9.258 -8.484 1 98.94 68 ILE A C 1
ATOM 497 O O . ILE A 1 68 ? 4.652 -10.32 -9.094 1 98.94 68 ILE A O 1
ATOM 501 N N . HIS A 1 69 ? 4.473 -9.109 -7.289 1 99 69 HIS A N 1
ATOM 502 C CA . HIS A 1 69 ? 3.82 -10.188 -6.555 1 99 69 HIS A CA 1
ATOM 503 C C . HIS A 1 69 ? 2.328 -9.914 -6.391 1 99 69 HIS A C 1
ATOM 505 O O . HIS A 1 69 ? 1.926 -8.789 -6.102 1 99 69 HIS A O 1
ATOM 511 N N . PHE A 1 70 ? 1.559 -10.914 -6.605 1 98.94 70 PHE A N 1
ATOM 512 C CA . PHE A 1 70 ? 0.118 -10.891 -6.383 1 98.94 70 PHE A CA 1
ATOM 513 C C . PHE A 1 70 ? -0.235 -11.547 -5.051 1 98.94 70 PHE A C 1
ATOM 515 O O . PHE A 1 70 ? 0.271 -12.625 -4.73 1 98.94 70 PHE A O 1
ATOM 522 N N . CYS A 1 71 ? -1.072 -10.906 -4.297 1 98.94 71 CYS A N 1
ATOM 523 C CA . CYS A 1 71 ? -1.331 -11.305 -2.918 1 98.94 71 CYS A CA 1
ATOM 524 C C . CYS A 1 71 ? -1.885 -12.727 -2.85 1 98.94 71 CYS A C 1
ATOM 526 O O . CYS A 1 71 ? -2.709 -13.109 -3.68 1 98.94 71 CYS A O 1
ATOM 528 N N . THR A 1 72 ? -1.518 -13.453 -1.857 1 98.88 72 THR A N 1
ATOM 529 C CA . THR A 1 72 ? -1.89 -14.852 -1.669 1 98.88 72 THR A CA 1
ATOM 530 C C . THR A 1 72 ? -3.402 -15 -1.536 1 98.88 72 THR A C 1
ATOM 532 O O . THR A 1 72 ? -3.988 -15.953 -2.047 1 98.88 72 THR A O 1
ATOM 535 N N . CYS A 1 73 ? -4.078 -14.031 -0.954 1 98.75 73 CYS A N 1
ATOM 536 C CA . CYS A 1 73 ? -5.508 -14.125 -0.686 1 98.75 73 CYS A CA 1
ATOM 537 C C . CYS A 1 73 ? -6.309 -14.117 -1.983 1 98.75 73 CYS A C 1
ATOM 539 O O . CYS A 1 73 ? -7.504 -14.422 -1.982 1 98.75 73 CYS A O 1
ATOM 541 N N . LEU A 1 74 ? -5.68 -13.789 -3.076 1 98.69 74 LEU A N 1
ATOM 542 C CA . LEU A 1 74 ? -6.352 -13.82 -4.371 1 98.69 74 LEU A CA 1
ATOM 543 C C . LEU A 1 74 ? -6.699 -15.25 -4.77 1 98.69 74 LEU A C 1
ATOM 545 O O . LEU A 1 74 ? -7.688 -15.477 -5.469 1 98.69 74 LEU A O 1
ATOM 549 N N . PHE A 1 75 ? -5.906 -16.25 -4.289 1 98.56 75 PHE A N 1
ATOM 550 C CA . PHE A 1 75 ? -6.066 -17.594 -4.82 1 98.56 75 PHE A CA 1
ATOM 551 C C . PHE A 1 75 ? -6.133 -18.625 -3.689 1 98.56 75 PHE A C 1
ATOM 553 O O . PHE A 1 75 ? -6.156 -19.828 -3.938 1 98.56 75 PHE A O 1
ATOM 560 N N . SER A 1 76 ? -6.031 -18.203 -2.455 1 98.31 76 SER A N 1
ATOM 561 C CA . SER A 1 76 ? -6.051 -19.047 -1.268 1 98.31 76 SER A CA 1
ATOM 562 C C . SER A 1 76 ? -6.922 -18.453 -0.171 1 98.31 76 SER A C 1
ATOM 564 O O . SER A 1 76 ? -7.301 -17.281 -0.245 1 98.31 76 SER A O 1
ATOM 566 N N . HIS A 1 77 ? -7.301 -19.266 0.807 1 97.56 77 HIS A N 1
ATOM 567 C CA . HIS A 1 77 ? -8.117 -18.797 1.925 1 97.56 77 HIS A CA 1
ATOM 568 C C . HIS A 1 77 ? -7.672 -19.438 3.234 1 97.56 77 HIS A C 1
ATOM 570 O O . HIS A 1 77 ? -7.055 -20.516 3.229 1 97.56 77 HIS A O 1
ATOM 576 N N . LYS A 1 78 ? -7.953 -18.75 4.305 1 95.75 78 LYS A N 1
ATOM 577 C CA . LYS A 1 78 ? -7.598 -19.234 5.633 1 95.75 78 LYS A CA 1
ATOM 578 C C . LYS A 1 78 ? -8.547 -20.344 6.082 1 95.75 78 LYS A C 1
ATOM 580 O O . LYS A 1 78 ? -9.766 -20.234 5.934 1 95.75 78 LYS A O 1
ATOM 585 N N . GLU A 1 79 ? -8.008 -21.406 6.582 1 95.69 79 GLU A N 1
ATOM 586 C CA . GLU A 1 79 ? -8.711 -22.5 7.25 1 95.69 79 GLU A CA 1
ATOM 587 C C . GLU A 1 79 ? -8.164 -22.719 8.656 1 95.69 79 GLU A C 1
ATOM 589 O O . GLU A 1 79 ? -7.223 -22.047 9.078 1 95.69 79 GLU A O 1
ATOM 594 N N . LYS A 1 80 ? -8.875 -23.641 9.469 1 93.75 80 LYS A N 1
ATOM 595 C CA . LYS A 1 80 ? -8.508 -23.922 10.852 1 93.75 80 LYS A CA 1
ATOM 596 C C . LYS A 1 80 ? -7.039 -24.297 10.969 1 93.75 80 LYS A C 1
ATOM 598 O O . LYS A 1 80 ? -6.355 -23.875 11.906 1 93.75 80 LYS A O 1
ATOM 603 N N . GLU A 1 81 ? -6.469 -24.875 10.102 1 92.5 81 GLU A N 1
ATOM 604 C CA . GLU A 1 81 ? -5.121 -25.438 10.172 1 92.5 81 GLU A CA 1
ATOM 605 C C . GLU A 1 81 ? -4.121 -24.562 9.422 1 92.5 81 GLU A C 1
ATOM 607 O O . GLU A 1 81 ? -2.928 -24.859 9.383 1 92.5 81 GLU A O 1
ATOM 612 N N . GLY A 1 82 ? -4.531 -23.531 8.781 1 95.25 82 GLY A N 1
ATOM 613 C CA . GLY A 1 82 ? -3.684 -22.656 7.984 1 95.25 82 GLY A CA 1
ATOM 614 C C . GLY A 1 82 ? -4.355 -22.172 6.715 1 95.25 82 GLY A C 1
ATOM 615 O O . GLY A 1 82 ? -5.582 -22.078 6.652 1 95.25 82 GLY A O 1
ATOM 616 N N . TRP A 1 83 ? -3.496 -21.781 5.77 1 96.75 83 TRP A N 1
ATO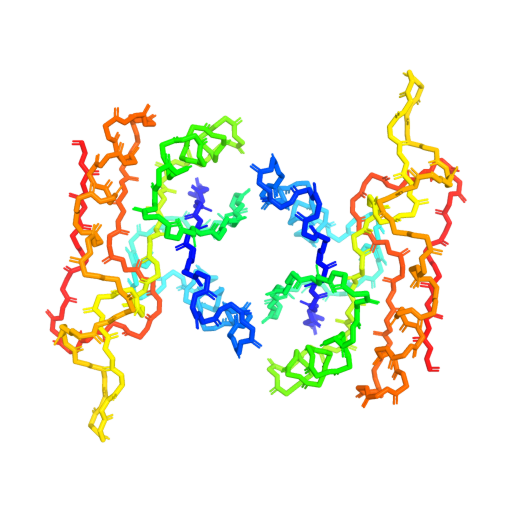M 617 C CA . TRP A 1 83 ? -4.027 -21.359 4.48 1 96.75 83 TRP A CA 1
ATOM 618 C C . TRP A 1 83 ? -4.102 -22.516 3.504 1 96.75 83 TRP A C 1
ATOM 620 O O . TRP A 1 83 ? -3.207 -23.375 3.469 1 96.75 83 TRP A O 1
ATOM 630 N N . ALA A 1 84 ? -5.16 -22.5 2.738 1 96.69 84 ALA A N 1
ATOM 631 C CA . ALA A 1 84 ? -5.387 -23.562 1.769 1 96.69 84 ALA A CA 1
ATOM 632 C C . ALA A 1 84 ? -5.566 -23 0.363 1 96.69 84 ALA A C 1
ATOM 634 O O . ALA A 1 84 ? -6.199 -21.953 0.183 1 96.69 84 ALA A O 1
ATOM 635 N N . LEU A 1 85 ? -5.105 -23.734 -0.6 1 95.94 85 LEU A N 1
ATOM 636 C CA . LEU A 1 85 ? -5.246 -23.344 -1.997 1 95.94 85 LEU A CA 1
ATOM 637 C C . LEU A 1 85 ? -6.707 -23.391 -2.428 1 95.94 85 LEU A C 1
ATOM 639 O O . LEU A 1 85 ? -7.469 -24.234 -1.966 1 95.94 85 LEU A O 1
ATOM 643 N N . GLY A 1 86 ? -6.992 -22.422 -3.328 1 93.62 86 G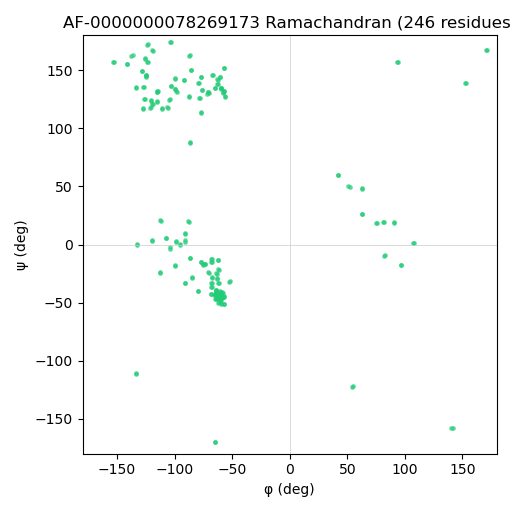LY A N 1
ATOM 644 C CA . GLY A 1 86 ? -8.328 -22.375 -3.9 1 93.62 86 GLY A CA 1
ATOM 645 C C . GLY A 1 86 ? -9.266 -21.438 -3.15 1 93.62 86 GLY A C 1
ATOM 646 O O . GLY A 1 86 ? -8.953 -21 -2.039 1 93.62 86 GLY A O 1
ATOM 647 N N . THR A 1 87 ? -10.305 -20.953 -3.783 1 93.69 87 THR A N 1
ATOM 648 C CA . THR A 1 87 ? -11.406 -20.156 -3.26 1 93.69 87 THR A CA 1
ATOM 649 C C . THR A 1 87 ? -10.891 -18.812 -2.73 1 93.69 87 THR A C 1
ATOM 651 O O . THR A 1 87 ? -11.398 -18.297 -1.731 1 93.69 87 THR A O 1
ATOM 654 N N . GLY A 1 88 ? -9.836 -18.344 -3.203 1 97.56 88 GLY A N 1
ATOM 655 C CA . GLY A 1 88 ? -9.453 -16.969 -2.912 1 97.56 88 GLY A CA 1
ATOM 656 C C . GLY A 1 88 ? -10.406 -15.945 -3.488 1 97.56 88 GLY A C 1
ATOM 657 O O . GLY A 1 88 ? -11.5 -16.297 -3.943 1 97.56 88 GLY A O 1
ATOM 658 N N . PHE A 1 89 ? -10.031 -14.727 -3.447 1 98.5 89 PHE A N 1
ATOM 659 C CA . PHE A 1 89 ? -10.945 -13.641 -3.789 1 98.5 89 PHE A CA 1
ATOM 660 C C . PHE A 1 89 ? -11.109 -13.531 -5.301 1 98.5 89 PHE A C 1
ATOM 662 O O . PHE A 1 89 ? -12.047 -12.883 -5.781 1 98.5 89 PHE A O 1
ATOM 669 N N . CYS A 1 90 ? -10.195 -14.18 -6.031 1 98.5 90 CYS A N 1
ATOM 670 C CA . CYS A 1 90 ? -10.211 -13.922 -7.469 1 98.5 90 CYS A CA 1
ATOM 671 C C . CYS A 1 90 ? -10.273 -15.234 -8.25 1 98.5 90 CYS A C 1
ATOM 673 O O . CYS A 1 90 ? -9.305 -15.984 -8.289 1 98.5 90 CYS A O 1
ATOM 675 N N . ALA A 1 91 ? -11.328 -15.406 -8.992 1 96.94 91 ALA A N 1
ATOM 676 C CA . ALA A 1 91 ? -11.492 -16.609 -9.805 1 96.94 91 ALA A CA 1
ATOM 677 C C . ALA A 1 91 ? -10.609 -16.562 -11.047 1 96.94 91 ALA A C 1
ATOM 679 O O . ALA A 1 91 ? -10.359 -17.594 -11.68 1 96.94 91 ALA A O 1
ATOM 680 N N . ASP A 1 92 ? -10.109 -15.375 -11.414 1 97.56 92 ASP A N 1
ATOM 681 C CA . ASP A 1 92 ? -9.383 -15.18 -12.664 1 97.56 92 ASP A CA 1
ATOM 682 C C . ASP A 1 92 ? -7.914 -14.852 -12.398 1 97.56 92 ASP A C 1
ATOM 684 O O . ASP A 1 92 ? -7.238 -14.273 -13.242 1 97.56 92 ASP A O 1
ATOM 688 N N . VAL A 1 93 ? -7.391 -15.18 -11.258 1 98.44 93 VAL A N 1
ATOM 689 C CA . VAL A 1 93 ? -6.086 -14.711 -10.812 1 98.44 93 VAL A CA 1
ATOM 690 C C . VAL A 1 93 ? -5.008 -15.172 -11.789 1 98.44 93 VAL A C 1
ATOM 69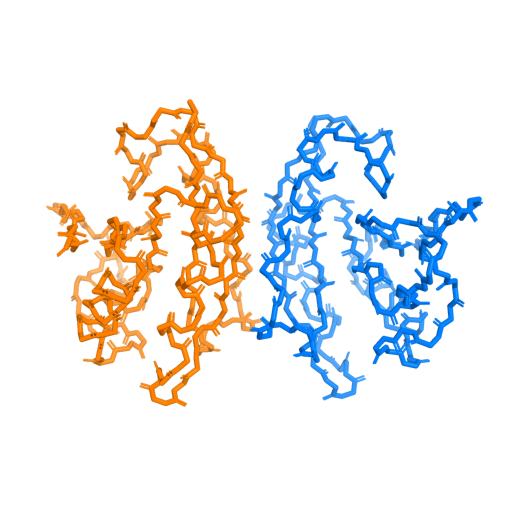2 O O . VAL A 1 93 ? -4.113 -14.398 -12.148 1 98.44 93 VAL A O 1
ATOM 695 N N . ASP A 1 94 ? -5.059 -16.375 -12.312 1 98.31 94 ASP A N 1
ATOM 696 C CA . ASP A 1 94 ? -4.027 -16.875 -13.219 1 98.31 94 ASP A CA 1
ATOM 697 C C . ASP A 1 94 ? -4.012 -16.078 -14.523 1 98.31 94 ASP A C 1
ATOM 699 O O . ASP A 1 94 ? -2.941 -15.742 -15.031 1 98.31 94 ASP A O 1
ATOM 703 N N . ARG A 1 95 ? -5.195 -15.836 -15.016 1 98.38 95 ARG A N 1
ATOM 704 C CA . ARG A 1 95 ? -5.293 -15.016 -16.219 1 98.38 95 ARG A CA 1
ATOM 705 C C . ARG A 1 95 ? -4.707 -13.625 -16 1 98.38 95 ARG A C 1
ATOM 707 O O . ARG A 1 95 ? -3.973 -13.109 -16.844 1 98.38 95 ARG A O 1
ATOM 714 N N . LEU A 1 96 ? -5.016 -13 -14.875 1 98.75 96 LEU A N 1
ATOM 715 C CA . LEU A 1 96 ? -4.59 -11.641 -14.57 1 98.75 96 LEU A CA 1
ATOM 716 C C . LEU A 1 96 ? -3.082 -11.578 -14.359 1 98.75 96 LEU A C 1
ATOM 718 O O . LEU A 1 96 ? -2.424 -10.648 -14.828 1 98.75 96 LEU A O 1
ATOM 722 N N . VAL A 1 97 ? -2.512 -12.578 -13.617 1 98.88 97 VAL A N 1
ATOM 723 C CA . VAL A 1 97 ? -1.07 -12.617 -13.398 1 98.88 97 VAL A CA 1
ATOM 724 C C . VAL A 1 97 ? -0.346 -12.789 -14.734 1 98.88 97 VAL A C 1
ATOM 726 O O . VAL A 1 97 ? 0.652 -12.109 -14.992 1 98.88 97 VAL A O 1
ATOM 729 N N . ARG A 1 98 ? -0.851 -13.648 -15.602 1 98.81 98 ARG A N 1
ATOM 730 C CA . ARG A 1 98 ? -0.267 -13.844 -16.922 1 98.81 98 ARG A CA 1
ATOM 731 C C . ARG A 1 98 ? -0.327 -12.562 -17.75 1 98.81 98 ARG A C 1
ATOM 733 O O . ARG A 1 98 ? 0.655 -12.188 -18.391 1 98.81 98 ARG A O 1
ATOM 740 N N . LEU A 1 99 ? -1.49 -11.961 -17.734 1 98.75 99 LEU A N 1
ATOM 741 C CA . LEU A 1 99 ? -1.654 -10.703 -18.469 1 98.75 99 LEU A CA 1
ATOM 742 C C . LEU A 1 99 ? -0.643 -9.664 -17.984 1 98.75 99 LEU A C 1
ATOM 744 O O . LEU A 1 99 ? -0.018 -8.984 -18.812 1 98.75 99 LEU A O 1
ATOM 748 N N . ALA A 1 100 ? -0.461 -9.539 -16.641 1 98.88 100 ALA A N 1
ATOM 749 C CA . ALA A 1 100 ? 0.497 -8.594 -16.078 1 98.88 100 ALA A CA 1
ATOM 750 C C . ALA A 1 100 ? 1.915 -8.898 -16.562 1 98.88 100 ALA A C 1
ATOM 752 O O . ALA A 1 100 ? 2.648 -7.996 -16.969 1 98.88 100 ALA A O 1
ATOM 753 N N . ALA A 1 101 ? 2.281 -10.172 -16.484 1 98.88 101 ALA A N 1
ATOM 754 C CA . ALA A 1 101 ? 3.621 -10.594 -16.891 1 98.88 101 ALA A CA 1
ATOM 755 C C . ALA A 1 101 ? 3.869 -10.289 -18.359 1 98.88 101 ALA A C 1
ATOM 757 O O . ALA A 1 101 ? 4.91 -9.734 -18.719 1 98.88 101 ALA A O 1
ATOM 758 N N . ASP A 1 102 ? 2.896 -10.602 -19.203 1 98.56 102 ASP A N 1
ATOM 759 C CA . ASP A 1 102 ? 3.021 -10.398 -20.641 1 98.56 102 ASP A CA 1
ATOM 760 C C . ASP A 1 102 ? 3.166 -8.914 -20.969 1 98.56 102 ASP A C 1
ATOM 762 O O . ASP A 1 102 ? 3.955 -8.539 -21.844 1 98.56 102 ASP A O 1
ATOM 766 N N . GLU A 1 103 ? 2.428 -8.117 -20.312 1 98.38 103 GLU A N 1
ATOM 767 C CA . GLU A 1 103 ? 2.346 -6.699 -20.641 1 98.38 103 GLU A CA 1
ATOM 768 C C . GLU A 1 103 ? 3.539 -5.93 -20.078 1 98.38 103 GLU A C 1
ATOM 770 O O . GLU A 1 103 ? 4.066 -5.027 -20.734 1 98.38 103 GLU A O 1
ATOM 775 N N . ALA A 1 104 ? 3.945 -6.266 -18.875 1 98.56 104 ALA A N 1
ATOM 776 C CA . ALA A 1 104 ? 5.035 -5.535 -18.234 1 98.56 104 ALA A CA 1
ATOM 777 C C . ALA A 1 104 ? 6.391 -6.086 -18.656 1 98.56 104 ALA A C 1
ATOM 779 O O . ALA A 1 104 ? 7.406 -5.395 -18.578 1 98.56 104 ALA A O 1
ATOM 780 N N . GLY A 1 105 ? 6.418 -7.398 -19 1 98.62 105 GLY A N 1
ATOM 781 C CA . GLY A 1 105 ? 7.668 -8.016 -19.406 1 98.62 105 GLY A CA 1
ATOM 782 C C . GLY A 1 105 ? 8.617 -8.281 -18.25 1 98.62 105 GLY A C 1
ATOM 783 O O . GLY A 1 105 ? 9.836 -8.289 -18.438 1 98.62 105 GLY A O 1
ATOM 784 N N . ILE A 1 106 ? 8.188 -8.305 -17.078 1 98.69 106 ILE A N 1
ATOM 785 C CA . ILE A 1 106 ? 8.945 -8.688 -15.898 1 98.69 106 ILE A CA 1
ATOM 786 C C . ILE A 1 106 ? 8.234 -9.836 -15.18 1 98.69 106 ILE A C 1
ATOM 788 O O . ILE A 1 106 ? 7.031 -10.031 -15.352 1 98.69 106 ILE A O 1
ATOM 792 N N . PRO A 1 107 ? 8.961 -10.625 -14.383 1 98.75 107 PRO A N 1
ATOM 793 C CA . PRO A 1 107 ? 8.328 -11.75 -13.688 1 98.75 107 PRO A CA 1
ATOM 794 C C . PRO A 1 107 ? 7.199 -11.305 -12.758 1 98.75 107 PRO A C 1
ATOM 796 O O . PRO A 1 107 ? 7.324 -10.297 -12.062 1 98.75 107 PRO A O 1
ATOM 799 N N . CYS A 1 108 ? 6.129 -12 -12.844 1 98.88 108 CYS A N 1
ATOM 800 C CA . CYS A 1 108 ? 5.02 -11.844 -11.914 1 98.88 108 CYS A CA 1
ATOM 801 C C . CYS A 1 108 ? 4.812 -13.117 -11.102 1 98.88 108 CYS A C 1
ATOM 803 O O . CYS A 1 108 ? 4.812 -14.219 -11.648 1 98.88 108 CYS A O 1
ATOM 805 N N . VAL A 1 109 ? 4.688 -12.969 -9.82 1 98.94 109 VAL A N 1
ATOM 806 C CA . VAL A 1 109 ? 4.699 -14.102 -8.898 1 98.94 109 VAL A CA 1
ATOM 807 C C . VAL A 1 109 ? 3.342 -14.227 -8.211 1 98.94 109 VAL A C 1
ATOM 809 O O . VAL A 1 109 ? 2.793 -13.234 -7.723 1 98.94 109 VAL A O 1
ATOM 812 N N . LYS A 1 110 ? 2.82 -15.375 -8.203 1 98.75 110 LYS A N 1
ATOM 813 C CA . LYS A 1 110 ? 1.588 -15.664 -7.473 1 98.75 110 LYS A CA 1
ATOM 814 C C . LYS A 1 110 ? 1.879 -16.031 -6.02 1 98.75 110 LYS A C 1
ATOM 816 O O . LYS A 1 110 ? 2.102 -17.203 -5.703 1 98.75 110 LYS A O 1
ATOM 821 N N . GLY A 1 111 ? 1.941 -14.992 -5.176 1 98.88 111 GLY A N 1
ATOM 822 C CA . GLY A 1 111 ? 2.207 -15.273 -3.773 1 98.88 111 GLY A CA 1
ATOM 823 C C . GLY A 1 111 ? 2.9 -14.133 -3.057 1 98.88 111 GLY A C 1
ATOM 824 O O . GLY A 1 111 ? 3.795 -13.492 -3.613 1 98.88 111 GLY A O 1
ATOM 825 N N . THR A 1 112 ? 2.453 -13.898 -1.84 1 98.81 112 THR A N 1
ATOM 826 C CA . THR A 1 112 ? 3.092 -12.977 -0.906 1 98.81 112 THR A CA 1
ATOM 827 C C . THR A 1 112 ? 3.232 -13.617 0.473 1 98.81 112 THR A C 1
ATOM 829 O O . THR A 1 112 ? 4.07 -14.5 0.671 1 98.81 112 THR A O 1
ATOM 832 N N . ALA A 1 113 ? 2.488 -13.133 1.471 1 98.75 113 ALA A N 1
ATOM 833 C CA . ALA A 1 113 ? 2.457 -13.742 2.799 1 98.75 113 ALA A CA 1
ATOM 834 C C . ALA A 1 113 ? 1.416 -14.859 2.869 1 98.75 113 ALA A C 1
ATOM 836 O O . ALA A 1 113 ? 0.561 -14.969 1.988 1 98.75 113 ALA A O 1
ATOM 837 N N . HIS A 1 114 ? 1.514 -15.75 3.906 1 98 114 HIS A N 1
ATOM 838 C CA . HIS A 1 114 ? 0.53 -16.781 4.227 1 98 114 HIS A CA 1
ATOM 839 C C . HIS A 1 114 ? 0.402 -17.781 3.092 1 98 114 HIS A C 1
ATOM 841 O O . HIS A 1 114 ? -0.708 -18.094 2.656 1 98 114 HIS A O 1
ATOM 847 N N . LEU A 1 115 ? 1.499 -18.219 2.662 1 98.44 115 LEU A N 1
ATOM 848 C CA . LEU A 1 115 ? 1.479 -19.266 1.642 1 98.44 115 LEU A CA 1
ATOM 849 C C . LEU A 1 115 ? 0.875 -20.547 2.193 1 98.44 115 LEU A C 1
ATOM 851 O O . LEU A 1 115 ? 1.151 -20.922 3.334 1 98.44 115 LEU A O 1
ATOM 855 N N . PRO A 1 116 ? -0.005 -21.156 1.408 1 97.44 116 PRO A N 1
ATOM 856 C CA . PRO A 1 116 ? -0.463 -22.484 1.825 1 97.44 116 PRO A CA 1
ATOM 857 C C . PRO A 1 116 ? 0.685 -23.469 2.002 1 97.44 116 PRO A C 1
ATOM 859 O O . PRO A 1 116 ? 1.706 -23.375 1.319 1 97.44 116 PRO A O 1
ATOM 862 N N . SER A 1 117 ? 0.453 -24.469 2.912 1 93.88 117 SER A N 1
ATOM 863 C CA . SER A 1 117 ? 1.483 -25.469 3.176 1 93.88 117 SER A CA 1
ATOM 864 C C . SER A 1 117 ? 1.904 -26.172 1.894 1 93.88 117 SER A C 1
ATOM 866 O O . SER A 1 117 ? 1.057 -26.609 1.108 1 93.88 117 SER A O 1
ATOM 868 N N . GLY A 1 118 ? 3.225 -26.156 1.691 1 93.94 118 GLY A N 1
ATOM 869 C CA . GLY A 1 118 ? 3.783 -26.906 0.57 1 93.94 118 GLY A CA 1
ATOM 870 C C . GLY A 1 118 ? 3.703 -26.141 -0.742 1 93.94 118 GLY A C 1
ATOM 871 O O . GLY A 1 118 ? 4.262 -26.578 -1.751 1 93.94 118 GLY A O 1
ATOM 872 N N . TYR A 1 119 ? 2.998 -25.047 -0.718 1 97.75 119 TYR A N 1
ATOM 873 C CA . TYR A 1 119 ? 2.855 -24.266 -1.945 1 97.75 119 TYR A CA 1
ATOM 874 C C . TYR A 1 119 ? 4.16 -23.562 -2.305 1 97.75 119 TYR A C 1
ATOM 876 O O . TYR A 1 119 ? 4.773 -22.922 -1.459 1 97.75 119 TYR A O 1
ATOM 884 N N . VAL A 1 120 ? 4.551 -23.75 -3.533 1 97.19 120 VAL A N 1
ATOM 885 C CA . VAL A 1 120 ? 5.676 -23.016 -4.113 1 97.19 120 VAL A CA 1
ATOM 886 C C . VAL A 1 120 ? 5.164 -21.938 -5.055 1 97.19 120 VAL A C 1
ATOM 888 O O . VAL A 1 120 ? 4.445 -22.219 -6.016 1 97.19 120 VAL A O 1
ATOM 891 N N . PRO A 1 121 ? 5.504 -20.734 -4.898 1 98.25 121 PRO A N 1
ATOM 892 C CA . PRO A 1 121 ? 4.973 -19.656 -5.727 1 98.25 121 PRO A CA 1
ATOM 893 C C . PRO A 1 121 ? 5.25 -19.859 -7.215 1 98.25 121 PRO A C 1
ATOM 895 O O . PRO A 1 121 ? 6.391 -20.141 -7.602 1 98.25 121 PRO A O 1
ATOM 898 N N . GLU A 1 122 ? 4.207 -19.703 -7.969 1 98.25 122 GLU A N 1
ATOM 899 C CA . GLU A 1 122 ? 4.352 -19.75 -9.422 1 98.25 122 GLU A CA 1
ATOM 900 C C . GLU A 1 122 ? 4.883 -18.422 -9.961 1 98.25 122 GLU A C 1
ATOM 902 O O . GLU A 1 122 ? 4.473 -17.359 -9.508 1 98.25 122 GLU A O 1
ATOM 907 N N . VAL A 1 123 ? 5.77 -18.531 -10.883 1 98.56 123 VAL A N 1
ATOM 908 C CA . VAL A 1 123 ? 6.328 -17.344 -11.523 1 98.56 123 VAL A CA 1
ATOM 909 C C . VAL A 1 123 ? 5.926 -17.328 -13 1 98.56 123 VAL A C 1
ATOM 911 O O . VAL A 1 123 ? 6.156 -18.297 -13.727 1 98.56 123 VAL A O 1
ATOM 914 N N . PHE A 1 124 ? 5.281 -16.266 -13.359 1 98.44 124 PHE A N 1
ATOM 915 C CA . PHE A 1 124 ? 4.887 -16.047 -14.75 1 98.44 124 PHE A CA 1
ATOM 916 C C . PHE A 1 124 ? 5.883 -15.125 -15.453 1 98.44 124 PHE A C 1
ATOM 918 O O . PHE A 1 124 ? 6.254 -14.078 -14.914 1 98.44 124 PHE A O 1
ATOM 925 N N . LYS A 1 125 ? 6.363 -15.516 -16.688 1 95 125 LYS A N 1
ATOM 926 C CA . LYS A 1 125 ? 7.355 -14.742 -17.438 1 95 125 LYS A CA 1
ATOM 927 C C . LYS A 1 125 ? 6.898 -14.492 -18.859 1 95 125 LYS A C 1
ATOM 929 O O . LYS A 1 125 ? 6.156 -15.289 -19.438 1 95 125 LYS A O 1
ATOM 934 N N . MET B 1 1 ? 12.617 1.546 16.391 1 86.88 1 MET B N 1
ATOM 935 C CA . MET B 1 1 ? 11.93 1.383 15.109 1 86.88 1 MET B CA 1
ATOM 936 C C . MET B 1 1 ? 10.523 1.961 15.172 1 86.88 1 MET B C 1
ATOM 938 O O . MET B 1 1 ? 9.828 1.8 16.172 1 86.88 1 MET B O 1
ATOM 942 N N . SER B 1 2 ? 10.156 2.793 14.18 1 95.25 2 SER B N 1
ATOM 943 C CA . SER B 1 2 ? 8.836 3.41 14.109 1 95.25 2 SER B CA 1
ATOM 944 C C . SER B 1 2 ? 7.977 2.762 13.031 1 95.25 2 SER B C 1
ATOM 946 O O . SER B 1 2 ? 8.352 2.762 11.852 1 95.25 2 SER B O 1
ATOM 948 N N . LYS B 1 3 ? 6.852 2.152 13.445 1 98.44 3 LYS B N 1
ATOM 949 C CA . LYS B 1 3 ? 5.918 1.555 12.492 1 98.44 3 LYS B CA 1
ATOM 950 C C . LYS B 1 3 ? 4.902 2.582 12 1 98.44 3 LYS B C 1
ATOM 952 O O . LYS B 1 3 ? 4.215 3.219 12.805 1 98.44 3 LYS B O 1
ATOM 957 N N . ILE B 1 4 ? 4.793 2.691 10.703 1 98.88 4 ILE B N 1
ATOM 958 C CA . ILE B 1 4 ? 4.055 3.793 10.094 1 98.88 4 ILE B CA 1
ATOM 959 C C . ILE B 1 4 ? 2.918 3.242 9.242 1 98.88 4 ILE B C 1
ATOM 961 O O . ILE B 1 4 ? 3.135 2.363 8.398 1 98.88 4 ILE B O 1
ATOM 965 N N . GLY B 1 5 ? 1.713 3.66 9.516 1 98.94 5 GLY B N 1
ATOM 966 C CA . GLY B 1 5 ? 0.631 3.479 8.555 1 98.94 5 GLY B CA 1
ATOM 967 C C . GLY B 1 5 ? 0.557 4.586 7.523 1 98.94 5 GLY B C 1
ATOM 968 O O . GLY B 1 5 ? 0.925 5.727 7.801 1 98.94 5 GLY B O 1
ATOM 969 N N . ILE B 1 6 ? 0.083 4.289 6.328 1 99 6 ILE B N 1
ATOM 970 C CA . ILE B 1 6 ? -0.143 5.297 5.297 1 99 6 ILE B CA 1
ATOM 971 C C . ILE B 1 6 ? -1.577 5.195 4.781 1 99 6 ILE B C 1
ATOM 973 O O . ILE B 1 6 ? -2.088 4.094 4.562 1 99 6 ILE B O 1
ATOM 977 N N . ILE B 1 7 ? -2.215 6.281 4.625 1 98.94 7 ILE B N 1
ATOM 978 C CA . ILE B 1 7 ? -3.537 6.34 4.008 1 98.94 7 ILE B CA 1
ATOM 979 C C . ILE B 1 7 ? -3.482 7.211 2.756 1 98.94 7 ILE B C 1
ATOM 981 O O . ILE B 1 7 ? -3.1 8.383 2.822 1 98.94 7 ILE B O 1
ATOM 985 N N . ARG B 1 8 ? -3.822 6.645 1.652 1 98.81 8 ARG B N 1
ATOM 986 C CA . ARG B 1 8 ? -3.887 7.352 0.377 1 98.81 8 ARG B CA 1
ATOM 987 C C . ARG B 1 8 ? -5.332 7.656 -0.009 1 98.81 8 ARG B C 1
ATOM 989 O O . ARG B 1 8 ? -6.266 7.199 0.656 1 98.81 8 ARG B O 1
ATOM 996 N N . CYS B 1 9 ? -5.473 8.43 -1.131 1 98.5 9 CYS B N 1
ATOM 997 C CA . CYS B 1 9 ? -6.766 8.812 -1.685 1 98.5 9 CYS B CA 1
ATOM 998 C C . CYS B 1 9 ? -7.141 7.922 -2.863 1 98.5 9 CYS B C 1
ATOM 1000 O O . CYS B 1 9 ? -6.297 7.613 -3.707 1 98.5 9 CYS B O 1
ATOM 1002 N N . GLU B 1 10 ? -8.406 7.574 -3 1 98.06 10 GLU B N 1
ATOM 1003 C CA . GLU B 1 10 ? -8.891 6.766 -4.113 1 98.06 10 GLU B CA 1
ATOM 1004 C C . GLU B 1 10 ? -8.703 7.496 -5.441 1 98.06 10 GLU B C 1
ATOM 1006 O O . GLU B 1 10 ? -8.555 6.863 -6.488 1 98.06 10 GLU B O 1
ATOM 1011 N N . LYS B 1 11 ? -8.656 8.766 -5.41 1 98.12 11 LYS B N 1
ATOM 1012 C CA . LYS B 1 11 ? -8.664 9.555 -6.637 1 98.12 11 LYS B CA 1
ATOM 1013 C C . LYS B 1 11 ? -7.32 9.461 -7.359 1 98.12 11 LYS B C 1
ATOM 1015 O O . LYS B 1 11 ? -7.223 9.805 -8.539 1 98.12 11 LYS B O 1
ATOM 1020 N N . ASN B 1 12 ? -6.293 9.023 -6.707 1 97.81 12 ASN B N 1
ATOM 1021 C CA . ASN B 1 12 ? -4.973 8.898 -7.32 1 97.81 12 ASN B CA 1
ATOM 1022 C C . ASN B 1 12 ? -4.48 7.457 -7.305 1 97.81 12 ASN B C 1
ATOM 1024 O O . ASN B 1 12 ? -3.361 7.172 -7.738 1 97.81 12 ASN B O 1
ATOM 1028 N N . GLU B 1 13 ? -5.316 6.559 -6.812 1 97.56 13 GLU B N 1
ATOM 1029 C CA . GLU B 1 13 ? -4.836 5.211 -6.512 1 97.56 13 GLU B CA 1
ATOM 1030 C C . GLU B 1 13 ? -4.531 4.438 -7.789 1 97.56 13 GLU B C 1
ATOM 1032 O O . GLU B 1 13 ? -3.748 3.484 -7.773 1 97.56 13 GLU B O 1
ATOM 1037 N N . THR B 1 14 ? -5.176 4.812 -8.93 1 96.62 14 THR B N 1
ATOM 1038 C CA . THR B 1 14 ? -4.98 4.051 -10.156 1 96.62 14 THR B CA 1
ATOM 1039 C C . THR B 1 14 ? -3.752 4.551 -10.914 1 96.62 14 THR B C 1
ATOM 1041 O O . THR B 1 14 ? -3.275 3.889 -11.836 1 96.62 14 THR B O 1
ATOM 1044 N N . LYS B 1 15 ? -3.195 5.684 -10.523 1 97.06 15 LYS B N 1
ATOM 10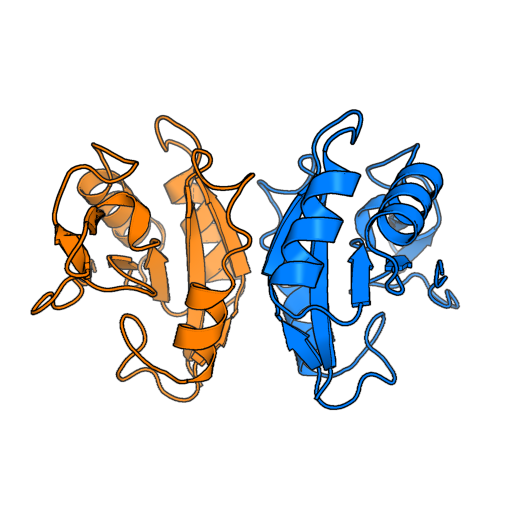45 C CA . LYS B 1 15 ? -2.053 6.25 -11.234 1 97.06 15 LYS B CA 1
ATOM 1046 C C . LYS B 1 15 ? -0.793 6.207 -10.375 1 97.06 15 LYS B C 1
ATOM 1048 O O . LYS B 1 15 ? 0.323 6.219 -10.906 1 97.06 15 LYS B O 1
ATOM 1053 N N . CYS B 1 16 ? -0.992 6.18 -9.133 1 98.69 16 CYS B N 1
ATOM 1054 C CA . CYS B 1 16 ? 0.138 6.301 -8.219 1 98.69 16 CYS B CA 1
ATOM 1055 C C . CYS B 1 16 ? 0.243 5.078 -7.312 1 98.69 16 CYS B C 1
ATOM 1057 O O . CYS B 1 16 ? -0.646 4.828 -6.5 1 98.69 16 CYS B O 1
ATOM 1059 N N . PRO B 1 17 ? 1.297 4.363 -7.383 1 98.88 17 PRO B N 1
ATOM 1060 C CA . PRO B 1 17 ? 1.475 3.186 -6.531 1 98.88 17 PRO B CA 1
ATOM 1061 C C . PRO B 1 17 ? 2.188 3.506 -5.219 1 98.88 17 PRO B C 1
ATOM 1063 O O . PRO B 1 17 ? 2.646 2.596 -4.523 1 98.88 17 PRO B O 1
ATOM 1066 N N . LEU B 1 18 ? 2.396 4.754 -4.855 1 98.94 18 LEU B N 1
ATOM 1067 C CA . LEU B 1 18 ? 2.953 5.223 -3.59 1 98.94 18 LEU B CA 1
ATOM 1068 C C . LEU B 1 18 ? 4.477 5.137 -3.602 1 98.94 18 LEU B C 1
ATOM 1070 O O . LEU B 1 18 ? 5.109 5.137 -2.543 1 98.94 18 LEU B O 1
ATOM 1074 N N . THR B 1 19 ? 5.105 5.062 -4.793 1 98.94 19 THR B N 1
ATOM 1075 C CA . THR B 1 19 ? 6.535 4.805 -4.914 1 98.94 19 THR B CA 1
ATOM 1076 C C . THR B 1 19 ? 7.34 5.852 -4.148 1 98.94 19 THR B C 1
ATOM 1078 O O . THR B 1 19 ? 8.195 5.508 -3.33 1 98.94 19 THR B O 1
ATOM 1081 N N . SER B 1 20 ? 7.078 7.129 -4.379 1 98.81 20 SER B N 1
ATOM 1082 C CA . SER B 1 20 ? 7.844 8.188 -3.732 1 98.81 20 SER B CA 1
ATOM 1083 C C . SER B 1 20 ? 7.578 8.219 -2.23 1 98.81 20 SER B C 1
ATOM 1085 O O . SER B 1 20 ? 8.469 8.555 -1.446 1 98.81 20 SER B O 1
ATOM 1087 N N . CYS B 1 21 ? 6.324 7.875 -1.823 1 98.88 21 CYS B N 1
ATOM 1088 C CA . CYS B 1 21 ? 6.023 7.816 -0.397 1 98.88 21 CYS B CA 1
ATOM 1089 C C . CYS B 1 21 ? 6.824 6.711 0.283 1 98.88 21 CYS B C 1
ATOM 1091 O O . CYS B 1 21 ? 7.367 6.914 1.371 1 98.88 21 CYS B O 1
ATOM 1093 N N . PHE B 1 22 ? 6.902 5.551 -0.38 1 98.88 22 PHE B N 1
ATOM 1094 C CA . PHE B 1 22 ? 7.699 4.453 0.162 1 98.88 22 PHE B CA 1
ATOM 1095 C C . PHE B 1 22 ? 9.172 4.832 0.222 1 98.88 22 PHE B C 1
ATOM 1097 O O . PHE B 1 22 ? 9.867 4.512 1.19 1 98.88 22 PHE B O 1
ATOM 1104 N N . LYS B 1 23 ? 9.695 5.539 -0.775 1 98.56 23 LYS B N 1
ATOM 1105 C CA . LYS B 1 23 ? 11.086 5.98 -0.779 1 98.56 23 LYS B CA 1
ATOM 1106 C C . LYS B 1 23 ? 11.352 6.969 0.354 1 98.56 23 LYS B C 1
ATOM 1108 O O . LYS B 1 23 ? 12.359 6.859 1.057 1 98.56 23 LYS B O 1
ATOM 1113 N N . ALA B 1 24 ? 10.461 7.922 0.479 1 98.81 24 ALA B N 1
ATOM 1114 C CA . ALA B 1 24 ? 10.594 8.883 1.568 1 98.81 24 ALA B CA 1
ATOM 1115 C C . ALA B 1 24 ? 10.602 8.18 2.924 1 98.81 24 ALA B C 1
ATOM 1117 O O . ALA B 1 24 ? 11.367 8.547 3.818 1 98.81 24 ALA B O 1
ATOM 1118 N N . LEU B 1 25 ? 9.727 7.172 3.086 1 98.75 25 LEU B N 1
ATOM 1119 C CA . LEU B 1 25 ? 9.664 6.406 4.324 1 98.75 25 LEU B CA 1
ATOM 1120 C C . LEU B 1 25 ? 10.977 5.688 4.594 1 98.75 25 LEU B C 1
ATOM 1122 O O . LEU B 1 25 ? 11.562 5.824 5.672 1 98.75 25 LEU B O 1
ATOM 1126 N N . SER B 1 26 ? 11.469 4.984 3.578 1 97 26 SER B N 1
ATOM 1127 C CA . SER B 1 26 ? 12.672 4.168 3.736 1 97 26 SER B CA 1
ATOM 1128 C C . SER B 1 26 ? 13.883 5.027 4.07 1 97 26 SER B C 1
ATOM 1130 O O . SER B 1 26 ? 14.781 4.594 4.797 1 97 26 SER B O 1
ATOM 1132 N N . SER B 1 27 ? 13.906 6.27 3.623 1 97.56 27 SER B N 1
ATOM 1133 C CA . SER B 1 27 ? 15.047 7.152 3.836 1 97.56 27 SER B CA 1
ATOM 1134 C C . SER B 1 27 ? 14.812 8.094 5.012 1 97.56 27 SER B C 1
ATOM 1136 O O . SER B 1 27 ? 15.625 8.977 5.285 1 97.56 27 SER B O 1
ATOM 1138 N N . ALA B 1 28 ? 13.688 7.938 5.68 1 98.31 28 ALA B N 1
ATOM 1139 C CA . ALA B 1 28 ? 13.312 8.812 6.789 1 98.31 28 ALA B CA 1
ATOM 1140 C C . ALA B 1 28 ? 13.422 10.281 6.391 1 98.31 28 ALA B C 1
ATOM 1142 O O . ALA B 1 28 ? 14.055 11.078 7.09 1 98.31 28 ALA B O 1
ATOM 1143 N N . ALA B 1 29 ? 12.828 10.562 5.281 1 98.44 29 ALA B N 1
ATOM 1144 C CA . ALA B 1 29 ? 12.898 11.906 4.715 1 98.44 29 ALA B CA 1
ATOM 1145 C C . ALA B 1 29 ? 11.508 12.516 4.582 1 98.44 29 ALA B C 1
ATOM 1147 O O . ALA B 1 29 ? 10.5 11.836 4.77 1 98.44 29 ALA B O 1
ATOM 1148 N N . GLU B 1 30 ? 11.453 13.797 4.336 1 98.38 30 GLU B N 1
ATOM 1149 C CA . GLU B 1 30 ? 10.211 14.531 4.109 1 98.38 30 GLU B CA 1
ATOM 1150 C C . GLU B 1 30 ? 9.227 14.312 5.258 1 98.38 30 GLU B C 1
ATOM 1152 O O . GLU B 1 30 ? 9.57 14.523 6.422 1 98.38 30 GLU B O 1
ATOM 1157 N N . GLY B 1 31 ? 8.062 13.82 4.949 1 98.69 31 GLY B N 1
ATOM 1158 C CA . GLY B 1 31 ? 7.066 13.656 5.992 1 98.69 31 GLY B CA 1
ATOM 1159 C C . GLY B 1 31 ? 7.492 12.695 7.086 1 98.69 31 GLY B C 1
ATOM 1160 O O . GLY B 1 31 ? 6.91 12.68 8.172 1 98.69 31 GLY B O 1
ATOM 1161 N N . PHE B 1 32 ? 8.539 11.945 6.828 1 98.75 32 PHE B N 1
ATOM 1162 C CA . PHE B 1 32 ? 8.992 10.914 7.758 1 98.75 32 PHE B CA 1
ATOM 1163 C C . PHE B 1 32 ? 10.273 11.336 8.461 1 98.75 32 PHE B C 1
ATOM 1165 O O . PHE B 1 32 ? 10.859 10.555 9.219 1 98.75 32 PHE B O 1
ATOM 1172 N N . ALA B 1 33 ? 10.664 12.602 8.195 1 97.62 33 ALA B N 1
ATOM 1173 C CA . ALA B 1 33 ? 11.867 13.109 8.859 1 97.62 33 ALA B CA 1
ATOM 1174 C C . ALA B 1 33 ? 11.727 13.023 10.375 1 97.62 33 ALA B C 1
ATOM 1176 O O . ALA B 1 33 ? 10.664 13.328 10.93 1 97.62 33 ALA B O 1
ATOM 1177 N N . GLY B 1 34 ? 12.781 12.477 11.039 1 95.31 34 GLY B N 1
ATOM 1178 C CA . GLY B 1 34 ? 12.75 12.375 12.484 1 95.31 34 GLY B CA 1
ATOM 1179 C C . GLY B 1 34 ? 12.305 11.016 12.984 1 95.31 34 GLY B C 1
ATOM 1180 O O . GLY B 1 34 ? 12.492 10.688 14.156 1 95.31 34 GLY B O 1
ATOM 1181 N N . CYS B 1 35 ? 11.656 10.195 12.117 1 96.88 35 CYS B N 1
ATOM 1182 C CA . CYS B 1 35 ? 11.273 8.844 12.508 1 96.88 35 CYS B CA 1
ATOM 1183 C C . CYS B 1 35 ? 12.5 7.941 12.617 1 96.88 35 CYS B C 1
ATOM 1185 O O . CYS B 1 35 ? 13.375 7.961 11.75 1 96.88 35 CYS B O 1
ATOM 1187 N N . GLU B 1 36 ? 12.547 7.277 13.688 1 96.31 36 GLU B N 1
ATOM 1188 C CA . GLU B 1 36 ? 13.648 6.34 13.891 1 96.31 36 GLU B CA 1
ATOM 1189 C C . GLU B 1 36 ? 13.43 5.055 13.094 1 96.31 36 GLU B C 1
ATOM 1191 O O . GLU B 1 36 ? 12.531 4.273 13.398 1 96.31 36 GLU B O 1
ATOM 1196 N N . GLU B 1 37 ? 14.219 4.707 12.078 1 96.25 37 GLU B N 1
ATOM 1197 C CA . GLU B 1 37 ? 14.172 3.51 11.242 1 96.25 37 GLU B CA 1
ATOM 1198 C C . GLU B 1 37 ? 12.734 3.154 10.875 1 96.25 37 GLU B C 1
ATOM 1200 O O . GLU B 1 37 ? 12.25 2.07 11.203 1 96.25 37 GLU B O 1
ATOM 1205 N N . PRO B 1 38 ? 12.062 4.059 10.211 1 98.19 38 PRO B N 1
ATOM 1206 C CA . PRO B 1 38 ? 10.648 3.842 9.93 1 98.19 38 PRO B CA 1
ATOM 1207 C C . PRO B 1 38 ? 10.398 2.625 9.039 1 98.19 38 PRO B C 1
ATOM 1209 O O . PRO B 1 38 ? 11.18 2.359 8.125 1 98.19 38 PRO B O 1
ATOM 1212 N N . GLU B 1 39 ? 9.367 1.858 9.398 1 97.81 39 GLU B N 1
ATOM 1213 C CA . GLU B 1 39 ? 8.906 0.706 8.633 1 97.81 39 GLU B CA 1
ATOM 1214 C C . GLU B 1 39 ? 7.406 0.786 8.359 1 97.81 39 GLU B C 1
ATOM 1216 O O . GLU B 1 39 ? 6.652 1.332 9.164 1 97.81 39 GLU B O 1
ATOM 1221 N N . ILE B 1 40 ? 7.031 0.261 7.293 1 98.81 40 ILE B N 1
ATOM 1222 C CA . ILE B 1 40 ? 5.621 0.321 6.91 1 98.81 40 ILE B CA 1
ATOM 1223 C C . ILE B 1 40 ? 4.832 -0.722 7.695 1 98.81 40 ILE B C 1
ATOM 1225 O O . ILE B 1 40 ? 5.191 -1.9 7.715 1 98.81 40 ILE B O 1
ATOM 1229 N N . ALA B 1 41 ? 3.785 -0.265 8.352 1 98.69 41 ALA B N 1
ATOM 1230 C CA . ALA B 1 41 ? 2.863 -1.146 9.062 1 98.69 41 ALA B CA 1
ATOM 1231 C C . ALA B 1 41 ? 1.71 -1.576 8.156 1 98.69 41 ALA B C 1
ATOM 1233 O O . ALA B 1 41 ? 1.151 -2.662 8.328 1 98.69 41 ALA B O 1
ATOM 1234 N N . GLY B 1 42 ? 1.326 -0.721 7.281 1 98.88 42 GLY B N 1
ATOM 1235 C CA . GLY B 1 42 ? 0.235 -1.002 6.363 1 98.88 42 GLY B CA 1
ATOM 1236 C C . GLY B 1 42 ? -0.206 0.215 5.57 1 98.88 42 GLY B C 1
ATOM 1237 O O . GLY B 1 42 ? 0.203 1.339 5.871 1 98.88 42 GLY B O 1
ATOM 1238 N N . VAL B 1 43 ? -1.021 -0.025 4.535 1 98.94 43 VAL B N 1
ATOM 1239 C CA . VAL B 1 43 ? -1.534 1.018 3.652 1 98.94 43 VAL B CA 1
ATOM 1240 C C . VAL B 1 43 ? -3.033 0.824 3.441 1 98.94 43 VAL B C 1
ATOM 1242 O O . VAL B 1 43 ? -3.5 -0.301 3.242 1 98.94 43 VAL B O 1
ATOM 1245 N N . PHE B 1 44 ? -3.768 1.914 3.529 1 98.94 44 PHE B N 1
ATOM 1246 C CA . PHE B 1 44 ? -5.176 1.914 3.148 1 98.94 44 PHE B CA 1
ATOM 1247 C C . PHE B 1 44 ? -5.457 2.998 2.115 1 98.94 44 PHE B C 1
ATOM 1249 O O . PHE B 1 44 ? -4.664 3.928 1.951 1 98.94 44 PHE B O 1
ATOM 1256 N N . THR B 1 45 ? -6.551 2.803 1.428 1 98.69 45 THR B N 1
ATOM 1257 C CA . THR B 1 45 ? -7.098 3.793 0.506 1 98.69 45 THR B CA 1
ATOM 1258 C C . THR B 1 45 ? -8.398 4.379 1.051 1 98.69 45 THR B C 1
ATOM 1260 O O . THR B 1 45 ? -9.367 3.648 1.279 1 98.69 45 THR B O 1
ATOM 1263 N N . CYS B 1 46 ? -8.336 5.625 1.283 1 98.62 46 CYS B N 1
ATOM 1264 C CA . CYS B 1 46 ? -9.555 6.305 1.713 1 98.62 46 CYS B CA 1
ATOM 1265 C C . CYS B 1 46 ? -10.484 6.551 0.533 1 98.62 46 CYS B C 1
ATOM 1267 O O . CYS B 1 46 ? -10.023 6.816 -0.58 1 98.62 46 CYS B O 1
ATOM 1269 N N . ARG B 1 47 ? -11.719 6.453 0.785 1 97.5 47 ARG B N 1
ATOM 1270 C CA . ARG B 1 47 ? -12.727 6.684 -0.247 1 97.5 47 ARG B CA 1
ATOM 1271 C C . ARG B 1 47 ? -13.727 7.746 0.19 1 97.5 47 ARG B C 1
ATOM 1273 O O . ARG B 1 47 ? -14.094 7.816 1.365 1 97.5 47 ARG B O 1
ATOM 1280 N N . CYS B 1 48 ? -14.164 8.523 -0.736 1 97.75 48 CYS B N 1
ATOM 1281 C CA . CYS B 1 48 ? -15.094 9.609 -0.431 1 97.75 48 CYS B CA 1
ATOM 1282 C C . CYS B 1 48 ? -16.406 9.07 0.12 1 97.75 48 CYS B C 1
ATOM 1284 O O . CYS B 1 48 ? -16.906 8.039 -0.344 1 97.75 48 CYS B O 1
ATOM 1286 N N . PRO B 1 49 ? -17.031 9.797 1.165 1 97.31 49 PRO B N 1
ATOM 1287 C CA . PRO B 1 49 ? -16.594 11.055 1.782 1 97.31 49 PRO B CA 1
ATOM 1288 C C . PRO B 1 49 ? -15.648 10.844 2.957 1 97.31 49 PRO B C 1
ATOM 1290 O O . PRO B 1 49 ? -15.453 11.75 3.77 1 97.31 49 PRO B O 1
ATOM 1293 N N . GLY B 1 50 ? -14.992 9.656 3.057 1 97.19 50 GLY B N 1
ATOM 1294 C CA . GLY B 1 50 ? -13.969 9.438 4.059 1 97.19 50 GLY B CA 1
ATOM 1295 C C . GLY B 1 50 ? -14.508 8.867 5.359 1 97.19 50 GLY B C 1
ATOM 1296 O O . GLY B 1 50 ? -13.828 8.883 6.383 1 97.19 50 GLY B O 1
ATOM 1297 N N . GLU B 1 51 ? -15.672 8.32 5.293 1 93.44 51 GLU B N 1
ATOM 1298 C CA . GLU B 1 51 ? -16.328 7.801 6.492 1 93.44 51 GLU B CA 1
ATOM 1299 C C . GLU B 1 51 ? -15.586 6.578 7.035 1 93.44 51 GLU B C 1
ATOM 1301 O O . GLU B 1 51 ? -15.734 6.227 8.203 1 93.44 51 GLU B O 1
ATOM 1306 N N . ASN B 1 52 ? -14.734 6.004 6.273 1 95.88 52 ASN B N 1
ATOM 1307 C CA . ASN B 1 52 ? -14.062 4.77 6.664 1 95.88 52 ASN B CA 1
ATOM 1308 C C . ASN B 1 52 ? -12.703 5.043 7.285 1 95.88 52 ASN B C 1
ATOM 1310 O O . ASN B 1 52 ? -12.008 4.117 7.715 1 95.88 52 ASN B O 1
ATOM 1314 N N . VAL B 1 53 ? -12.266 6.273 7.414 1 98.38 53 VAL B N 1
ATOM 1315 C CA . VAL B 1 53 ? -10.914 6.609 7.852 1 98.38 53 VAL B CA 1
ATOM 1316 C C . VAL B 1 53 ? -10.727 6.211 9.312 1 98.38 53 VAL B C 1
ATOM 1318 O O . VAL B 1 53 ? -9.648 5.777 9.719 1 98.38 53 VAL B O 1
ATOM 1321 N N . ALA B 1 54 ? -11.812 6.379 10.109 1 98.12 54 ALA B N 1
ATOM 1322 C CA . ALA B 1 54 ? -11.734 6.012 11.523 1 98.12 54 ALA B CA 1
ATOM 1323 C C . ALA B 1 54 ? -11.406 4.527 11.688 1 98.12 54 ALA B C 1
ATOM 1325 O O . ALA B 1 54 ? -10.492 4.168 12.43 1 98.12 54 ALA B O 1
ATOM 1326 N N . GLU B 1 55 ? -12.125 3.688 11.023 1 98.56 55 GLU B N 1
ATOM 1327 C CA . GLU B 1 55 ? -11.898 2.246 11.102 1 98.56 55 GLU B CA 1
ATOM 1328 C C . GLU B 1 55 ? -10.523 1.873 10.539 1 98.56 55 GLU B C 1
ATOM 1330 O O . GLU B 1 55 ? -9.836 1.019 11.102 1 98.56 55 GLU B O 1
ATOM 1335 N N . MET B 1 56 ? -10.117 2.5 9.445 1 98.81 56 MET B N 1
ATOM 1336 C CA . MET B 1 56 ? -8.797 2.262 8.867 1 98.81 56 MET B CA 1
ATOM 1337 C C . MET B 1 56 ? -7.703 2.564 9.883 1 98.81 56 MET B C 1
ATOM 1339 O O . MET B 1 56 ? -6.766 1.778 10.047 1 98.81 56 MET B O 1
ATOM 1343 N N . ALA B 1 57 ? -7.859 3.697 10.555 1 98.88 57 ALA B N 1
ATOM 1344 C CA . ALA B 1 57 ? -6.867 4.109 11.539 1 98.88 57 ALA B CA 1
ATOM 1345 C C . ALA B 1 57 ? -6.785 3.107 12.688 1 98.88 57 ALA B C 1
ATOM 1347 O O . ALA B 1 57 ? -5.691 2.752 13.133 1 98.88 57 ALA B O 1
ATOM 1348 N N . LYS B 1 58 ? -7.93 2.619 13.141 1 98.88 58 LYS B N 1
ATOM 1349 C CA . LYS B 1 58 ? -7.957 1.628 14.211 1 98.88 58 LYS B CA 1
ATOM 1350 C C . LYS B 1 58 ? -7.285 0.327 13.773 1 98.88 58 LYS B C 1
ATOM 1352 O O . LYS B 1 58 ? -6.547 -0.287 14.547 1 98.88 58 LYS B O 1
ATOM 1357 N N . ILE B 1 59 ? -7.539 -0.097 12.57 1 98.94 59 ILE B N 1
ATOM 1358 C CA . ILE B 1 59 ? -6.938 -1.322 12.055 1 98.94 59 ILE B CA 1
ATOM 1359 C C . ILE B 1 59 ? -5.422 -1.159 11.977 1 98.94 59 ILE B C 1
ATOM 1361 O O . ILE B 1 59 ? -4.672 -2.029 12.43 1 98.94 59 ILE B O 1
ATOM 1365 N N . LEU B 1 60 ? -4.938 0.012 11.43 1 98.94 60 LEU B N 1
ATOM 1366 C CA . LEU B 1 60 ? -3.5 0.249 11.336 1 98.94 60 LEU B CA 1
ATOM 1367 C C . LEU B 1 60 ? -2.854 0.216 12.719 1 98.94 60 LEU B C 1
ATOM 1369 O O . LEU B 1 60 ? -1.791 -0.384 12.898 1 98.94 60 LEU B O 1
ATOM 1373 N N . LYS B 1 61 ? -3.541 0.844 13.672 1 98.88 61 LYS B N 1
ATOM 1374 C CA . LYS B 1 61 ? -3.033 0.78 15.039 1 98.88 61 LYS B CA 1
ATOM 1375 C C . LYS B 1 61 ? -2.955 -0.663 15.531 1 98.88 61 LYS B C 1
ATOM 1377 O O . LYS B 1 61 ? -1.954 -1.069 16.125 1 98.88 61 LYS B O 1
ATOM 1382 N N . SER B 1 62 ? -4.004 -1.404 15.305 1 98.81 62 SER B N 1
ATOM 1383 C CA . SER B 1 62 ? -4.043 -2.789 15.766 1 98.81 62 SER B CA 1
ATOM 1384 C C . SER B 1 62 ? -2.945 -3.621 15.109 1 98.81 62 SER B C 1
ATOM 1386 O O . SER B 1 62 ? -2.523 -4.641 15.656 1 98.81 62 SER B O 1
ATOM 1388 N N . LYS B 1 63 ? -2.445 -3.156 13.969 1 98.75 63 LYS B N 1
ATOM 1389 C CA . LYS B 1 63 ? -1.372 -3.844 13.258 1 98.75 63 LYS B CA 1
ATOM 1390 C C . LYS B 1 63 ? -0.004 -3.33 13.703 1 98.75 63 LYS B C 1
ATOM 1392 O O . LYS B 1 63 ? 1.02 -3.699 13.125 1 98.75 63 LYS B O 1
ATOM 1397 N N . GLY B 1 64 ? -0.02 -2.408 14.672 1 98.56 64 GLY B N 1
ATOM 1398 C CA . GLY B 1 64 ? 1.229 -2.006 15.305 1 98.56 64 GLY B CA 1
ATOM 1399 C C . GLY B 1 64 ? 1.678 -0.614 14.898 1 98.56 64 GLY B C 1
ATOM 1400 O O . GLY B 1 64 ? 2.74 -0.151 15.312 1 98.56 64 GLY B O 1
ATOM 1401 N N . ALA B 1 65 ? 0.912 0.081 14.07 1 98.81 65 ALA B N 1
ATOM 1402 C CA . ALA B 1 65 ? 1.298 1.435 13.68 1 98.81 65 ALA B CA 1
ATOM 1403 C C . ALA B 1 65 ? 1.408 2.344 14.906 1 98.81 65 ALA B C 1
ATOM 1405 O O . ALA B 1 65 ? 0.543 2.322 15.781 1 98.81 65 ALA B O 1
ATOM 1406 N N . GLU B 1 66 ? 2.457 3.092 14.938 1 98.62 66 GLU B N 1
ATOM 1407 C CA . GLU B 1 66 ? 2.668 4.062 16 1 98.62 66 GLU B CA 1
ATOM 1408 C C . GLU B 1 66 ? 2.289 5.469 15.555 1 98.62 66 GLU B C 1
ATOM 1410 O O . GLU B 1 66 ? 2.119 6.367 16.391 1 98.62 66 GLU B O 1
ATOM 1415 N N . ARG B 1 67 ? 2.205 5.688 14.266 1 98.56 67 ARG B N 1
ATOM 1416 C CA . ARG B 1 67 ? 1.722 6.902 13.617 1 98.56 67 ARG B CA 1
ATOM 1417 C C . ARG B 1 67 ? 1.153 6.598 12.234 1 98.56 67 ARG B C 1
ATOM 1419 O O . ARG B 1 67 ? 1.483 5.57 11.633 1 98.56 67 ARG B O 1
ATOM 1426 N N . ILE B 1 68 ? 0.328 7.449 11.781 1 98.94 68 ILE B N 1
ATOM 1427 C CA . ILE B 1 68 ? -0.287 7.277 10.469 1 98.94 68 ILE B CA 1
ATOM 1428 C C . ILE B 1 68 ? -0.061 8.531 9.625 1 98.94 68 ILE B C 1
ATOM 1430 O O . ILE B 1 68 ? -0.334 9.648 10.078 1 98.94 68 ILE B O 1
ATOM 1434 N N . HIS B 1 69 ? 0.474 8.359 8.516 1 99 69 HIS B N 1
ATOM 1435 C CA . HIS B 1 69 ? 0.706 9.484 7.621 1 99 69 HIS B CA 1
ATOM 1436 C C . HIS B 1 69 ? -0.319 9.516 6.492 1 99 69 HIS B C 1
ATOM 1438 O O . HIS B 1 69 ? -0.652 8.469 5.926 1 99 69 HIS B O 1
ATOM 1444 N N . PHE B 1 70 ? -0.814 10.656 6.215 1 98.94 70 PHE B N 1
ATOM 1445 C CA . PHE B 1 70 ? -1.715 10.914 5.094 1 98.94 70 PHE B CA 1
ATOM 1446 C C . PHE B 1 70 ? -0.959 11.516 3.918 1 98.94 70 PHE B C 1
ATOM 1448 O O . PHE B 1 70 ? -0.164 12.445 4.094 1 98.94 70 PHE B O 1
ATOM 1455 N N . CYS B 1 71 ? -1.198 11.008 2.75 1 98.94 71 CYS B N 1
ATOM 1456 C CA . CYS B 1 71 ? -0.398 11.336 1.578 1 98.94 71 CYS B CA 1
ATOM 1457 C C . CYS B 1 71 ? -0.468 12.828 1.275 1 98.94 71 CYS B C 1
ATOM 1459 O O . CYS B 1 71 ? -1.533 13.438 1.384 1 98.94 71 CYS B O 1
ATOM 1461 N N . THR B 1 72 ? 0.597 13.391 0.827 1 98.88 72 THR B N 1
ATOM 1462 C CA . THR B 1 72 ? 0.732 14.82 0.552 1 98.88 72 THR B CA 1
ATOM 1463 C C . THR B 1 72 ? -0.247 15.25 -0.534 1 98.88 72 THR B C 1
ATOM 1465 O O . THR B 1 72 ? -0.814 16.344 -0.463 1 98.88 72 THR B O 1
ATOM 1468 N N . CYS B 1 73 ? -0.537 14.406 -1.482 1 98.75 73 CYS B N 1
ATOM 1469 C CA . CYS B 1 73 ? -1.377 14.758 -2.621 1 98.75 73 CYS B CA 1
ATOM 1470 C C . CYS B 1 73 ? -2.812 15.016 -2.18 1 98.75 73 CYS B C 1
ATOM 1472 O O . CYS B 1 73 ? -3.617 15.555 -2.945 1 98.75 73 CYS B O 1
ATOM 1474 N N . LEU B 1 74 ? -3.152 14.664 -0.972 1 98.69 74 LEU B N 1
ATOM 1475 C CA . LEU B 1 74 ? -4.484 14.93 -0.442 1 98.69 74 LEU B CA 1
ATOM 1476 C C . LEU B 1 74 ? -4.711 16.422 -0.267 1 98.69 74 LEU B C 1
ATOM 1478 O O . LEU B 1 74 ? -5.844 16.906 -0.38 1 98.69 74 LEU B O 1
ATOM 1482 N N . PHE B 1 75 ? -3.619 17.203 -0.025 1 98.56 75 PHE B N 1
ATOM 1483 C CA . PHE B 1 75 ? -3.811 18.594 0.362 1 98.56 75 PHE B CA 1
ATOM 1484 C C . PHE B 1 75 ? -2.904 19.516 -0.45 1 98.56 75 PHE B C 1
ATOM 1486 O O . PHE B 1 75 ? -2.828 20.719 -0.184 1 98.56 75 PHE B O 1
ATOM 1493 N N . SER B 1 76 ? -2.111 19 -1.347 1 98.31 76 SER B N 1
ATOM 1494 C CA . SER B 1 76 ? -1.164 19.734 -2.18 1 98.31 76 SER B CA 1
ATOM 1495 C C . SER B 1 76 ? -1.192 19.219 -3.621 1 98.31 76 SER B C 1
ATOM 1497 O O . SER B 1 76 ? -1.751 18.172 -3.902 1 98.31 76 SER B O 1
ATOM 1499 N N . HIS B 1 77 ? -0.664 20.031 -4.543 1 97.56 77 HIS B N 1
ATOM 1500 C CA . HIS B 1 77 ? -0.606 19.641 -5.949 1 97.56 77 HIS B CA 1
ATOM 1501 C C . HIS B 1 77 ? 0.708 20.094 -6.586 1 97.56 77 HIS B C 1
ATOM 1503 O O . HIS B 1 77 ? 1.36 21.016 -6.094 1 97.56 77 HIS B O 1
ATOM 1509 N N . LYS B 1 78 ? 1.07 19.391 -7.633 1 95.69 78 LYS B N 1
ATOM 1510 C CA . LYS B 1 78 ? 2.301 19.703 -8.352 1 95.69 78 LYS B CA 1
ATOM 1511 C C . LYS B 1 78 ? 2.131 20.938 -9.219 1 95.69 78 LYS B C 1
ATOM 1513 O O . LYS B 1 78 ? 1.128 21.078 -9.922 1 95.69 78 LYS B O 1
ATOM 1518 N N . GLU B 1 79 ? 3.066 21.828 -9.141 1 95.69 79 GLU B N 1
ATOM 1519 C CA . GLU B 1 79 ? 3.213 23 -10.016 1 95.69 79 GLU B CA 1
ATOM 1520 C C . GLU B 1 79 ? 4.586 23.016 -10.68 1 95.69 79 GLU B C 1
ATOM 1522 O O . GLU B 1 79 ? 5.418 22.141 -10.43 1 95.69 79 GLU B O 1
ATOM 1527 N N . LYS B 1 80 ? 4.777 23.984 -11.68 1 93.88 80 LYS B N 1
ATOM 1528 C CA . LYS B 1 80 ? 6.012 24.094 -12.453 1 93.88 80 LYS B CA 1
ATOM 1529 C C . LYS B 1 80 ? 7.23 24.172 -11.531 1 93.88 80 LYS B C 1
ATOM 1531 O O . LYS B 1 80 ? 8.266 23.562 -11.812 1 93.88 80 LYS B O 1
ATOM 1536 N N . GLU B 1 81 ? 7.191 24.672 -10.469 1 92.56 81 GLU B N 1
ATOM 1537 C CA . GLU B 1 81 ? 8.32 24.938 -9.578 1 92.56 81 GLU B CA 1
ATOM 1538 C C . GLU B 1 81 ? 8.375 23.938 -8.43 1 92.56 81 GLU B C 1
ATOM 1540 O O . GLU B 1 81 ? 9.258 24 -7.582 1 92.56 81 GLU B O 1
ATOM 1545 N N . GLY B 1 82 ? 7.469 23.047 -8.32 1 95.25 82 GLY B N 1
ATOM 1546 C CA . GLY B 1 82 ? 7.383 22.078 -7.238 1 95.25 82 GLY B CA 1
ATOM 1547 C C . GLY B 1 82 ? 5.961 21.828 -6.766 1 95.25 82 GLY B C 1
ATOM 1548 O O . GLY B 1 82 ? 5.008 22.016 -7.531 1 95.25 82 GLY B O 1
ATOM 1549 N N . TRP B 1 83 ? 5.883 21.344 -5.535 1 96.69 83 TRP B N 1
ATOM 1550 C CA . TRP B 1 83 ? 4.559 21.125 -4.957 1 96.69 83 TRP B CA 1
ATOM 1551 C C . TRP B 1 83 ? 4.098 22.359 -4.184 1 96.69 83 TRP B C 1
ATOM 1553 O O . TRP B 1 83 ? 4.891 23 -3.502 1 96.69 83 TRP B O 1
ATOM 1563 N N . ALA B 1 84 ? 2.822 22.594 -4.328 1 96.69 84 ALA B N 1
ATOM 1564 C CA . ALA B 1 84 ? 2.234 23.766 -3.668 1 96.69 84 ALA B CA 1
ATOM 1565 C C . ALA B 1 84 ? 1.064 23.359 -2.777 1 96.69 84 ALA B C 1
ATOM 1567 O O . ALA B 1 84 ? 0.277 22.484 -3.137 1 96.69 84 ALA B O 1
ATOM 1568 N N . LEU B 1 85 ? 0.924 24.062 -1.689 1 95.88 85 LEU B N 1
ATOM 1569 C CA . LEU B 1 85 ? -0.182 23.828 -0.771 1 95.88 85 LEU B CA 1
ATOM 1570 C C . LEU B 1 85 ? -1.514 24.203 -1.411 1 95.88 85 LEU B C 1
ATOM 1572 O O . LEU B 1 85 ? -1.583 25.141 -2.203 1 95.88 85 LEU B O 1
ATOM 1576 N N . GLY B 1 86 ? -2.523 23.391 -0.995 1 93.25 86 GLY B N 1
ATOM 1577 C CA . GLY B 1 86 ? -3.877 23.656 -1.457 1 93.25 86 GLY B CA 1
ATOM 1578 C C . GLY B 1 86 ? -4.246 22.875 -2.703 1 93.25 86 GLY B C 1
ATOM 1579 O O . GLY B 1 86 ? -3.375 22.297 -3.361 1 93.25 86 GLY B O 1
ATOM 1580 N N . THR B 1 87 ? -5.508 22.656 -2.961 1 93.5 87 THR B N 1
ATOM 1581 C CA . THR B 1 87 ? -6.121 22.047 -4.137 1 93.5 87 THR B CA 1
ATOM 1582 C C . THR B 1 87 ? -5.672 20.594 -4.293 1 93.5 87 THR B C 1
ATOM 1584 O O . THR B 1 87 ? -5.473 20.109 -5.41 1 93.5 87 THR B O 1
ATOM 1587 N N . GLY B 1 88 ? -5.316 19.953 -3.281 1 97.56 88 GLY B N 1
ATOM 1588 C CA . GLY B 1 88 ? -5.125 18.516 -3.346 1 97.56 88 GLY B CA 1
ATOM 1589 C C . GLY B 1 88 ? -6.402 17.75 -3.627 1 97.56 88 GLY B C 1
ATOM 1590 O O . GLY B 1 88 ? -7.422 18.344 -3.99 1 97.56 88 GLY B O 1
ATOM 1591 N N . PHE B 1 89 ? -6.355 16.484 -3.504 1 98.5 89 PHE B N 1
ATOM 1592 C CA . PHE B 1 89 ? -7.461 15.641 -3.932 1 98.5 89 PHE B CA 1
ATOM 1593 C C . PHE B 1 89 ? -8.602 15.68 -2.92 1 98.5 89 PHE B C 1
ATOM 1595 O O . PHE B 1 89 ? -9.727 15.281 -3.227 1 98.5 89 PHE B O 1
ATOM 1602 N N . CYS B 1 90 ? -8.289 16.188 -1.714 1 98.5 90 CYS B N 1
ATOM 1603 C CA . CYS B 1 90 ? -9.297 16.047 -0.668 1 98.5 90 CYS B CA 1
ATOM 1604 C C . CYS B 1 90 ? -9.594 17.391 -0.023 1 98.5 90 CYS B C 1
ATOM 1606 O O . CYS B 1 90 ? -8.758 17.938 0.704 1 98.5 90 CYS B O 1
ATOM 1608 N N . ALA B 1 91 ? -10.805 17.844 -0.154 1 96.94 91 ALA B N 1
ATOM 1609 C CA . ALA B 1 91 ? -11.219 19.109 0.435 1 96.94 91 ALA B CA 1
ATOM 1610 C C . ALA B 1 91 ? -11.406 18.984 1.943 1 96.94 91 ALA B C 1
ATOM 1612 O O . ALA B 1 91 ? -11.43 19.984 2.662 1 96.94 91 ALA B O 1
ATOM 1613 N N . ASP B 1 92 ? -11.531 17.766 2.449 1 97.5 92 ASP B N 1
ATOM 1614 C CA . ASP B 1 92 ? -11.867 17.516 3.85 1 97.5 92 ASP B CA 1
ATOM 1615 C C . ASP B 1 92 ? -10.688 16.891 4.59 1 97.5 92 ASP B C 1
ATOM 1617 O O . ASP B 1 92 ? -10.875 16.25 5.629 1 97.5 92 ASP B O 1
ATOM 1621 N N . VAL B 1 93 ? -9.5 17.016 4.113 1 98.44 93 VAL B N 1
ATOM 1622 C CA . VAL B 1 93 ? -8.352 16.25 4.602 1 98.44 93 VAL B CA 1
ATOM 1623 C C . VAL B 1 93 ? -8.125 16.547 6.082 1 98.44 93 VAL B C 1
ATOM 1625 O O . VAL B 1 93 ? -7.875 15.641 6.875 1 98.44 93 VAL B O 1
ATOM 1628 N N . ASP B 1 94 ? -8.25 17.797 6.527 1 98.31 94 ASP B N 1
ATOM 1629 C CA . ASP B 1 94 ? -8 18.141 7.926 1 98.31 94 ASP B CA 1
ATOM 1630 C C . ASP B 1 94 ? -9.008 17.453 8.844 1 98.31 94 ASP B C 1
ATOM 1632 O O . ASP B 1 94 ? -8.641 16.938 9.906 1 98.31 94 ASP B O 1
ATOM 1636 N N . ARG B 1 95 ? -10.25 17.484 8.422 1 98.38 95 ARG B N 1
ATOM 1637 C CA . ARG B 1 95 ? -11.281 16.812 9.188 1 98.38 95 ARG B CA 1
ATOM 1638 C C . ARG B 1 95 ? -10.992 15.312 9.297 1 98.38 95 ARG B C 1
ATOM 1640 O O . ARG B 1 95 ? -11.125 14.727 10.375 1 98.38 95 ARG B O 1
ATOM 1647 N N . LEU B 1 96 ? -10.609 14.688 8.211 1 98.81 96 LEU B N 1
ATOM 1648 C CA . LEU B 1 96 ? -10.383 13.242 8.164 1 98.81 96 LEU B CA 1
ATOM 1649 C C . LEU B 1 96 ? -9.164 12.859 8.992 1 98.81 96 LEU B C 1
ATOM 1651 O O . LEU B 1 96 ? -9.188 11.852 9.711 1 98.81 96 LEU B O 1
ATOM 1655 N N . VAL B 1 97 ? -8.055 13.656 8.891 1 98.88 97 VAL B N 1
ATOM 1656 C CA . VAL B 1 97 ? -6.859 13.383 9.68 1 98.88 97 VAL B CA 1
ATOM 1657 C C . VAL B 1 97 ? -7.184 13.5 11.164 1 98.88 97 VAL B C 1
ATOM 1659 O O . VAL B 1 97 ? -6.77 12.656 11.969 1 98.88 97 VAL B O 1
ATOM 1662 N N . ARG B 1 98 ? -7.934 14.523 11.562 1 98.81 98 ARG B N 1
ATOM 1663 C CA . ARG B 1 98 ? -8.344 14.695 12.945 1 98.81 98 ARG B CA 1
ATOM 1664 C C . ARG B 1 98 ? -9.188 13.523 13.422 1 98.81 98 ARG B C 1
ATOM 1666 O O . ARG B 1 98 ? -8.977 13 14.523 1 98.81 98 ARG B O 1
ATOM 1673 N N . LEU B 1 99 ? -10.148 13.156 12.594 1 98.75 99 LEU B N 1
ATOM 1674 C CA . LEU B 1 99 ? -11.008 12.023 12.93 1 98.75 99 LEU B CA 1
ATOM 1675 C C . LEU B 1 99 ? -10.172 10.766 13.164 1 98.75 99 LEU B C 1
ATOM 1677 O O . LEU B 1 99 ? -10.398 10.039 14.133 1 98.75 99 LEU B O 1
ATOM 1681 N N . ALA B 1 100 ? -9.188 10.5 12.273 1 98.88 100 ALA B N 1
ATOM 1682 C CA . ALA B 1 100 ? -8.312 9.336 12.414 1 98.88 100 ALA B CA 1
ATOM 1683 C C . ALA B 1 100 ? -7.535 9.391 13.727 1 98.88 100 ALA B C 1
ATOM 1685 O O . ALA B 1 100 ? -7.457 8.391 14.445 1 98.88 100 ALA B O 1
ATOM 1686 N N . ALA B 1 101 ? -6.961 10.555 14.008 1 98.88 101 ALA B N 1
ATOM 1687 C CA . ALA B 1 101 ? -6.176 10.719 15.234 1 98.88 101 ALA B CA 1
ATOM 1688 C C . ALA B 1 101 ? -7.035 10.484 16.469 1 98.88 101 ALA B C 1
ATOM 1690 O O . ALA B 1 101 ? -6.637 9.758 17.375 1 98.88 101 ALA B O 1
ATOM 1691 N N . ASP B 1 102 ? -8.219 11.055 16.484 1 98.56 102 ASP B N 1
ATOM 1692 C CA . ASP B 1 102 ? -9.125 10.938 17.625 1 98.56 102 ASP B CA 1
ATOM 1693 C C . ASP B 1 102 ? -9.539 9.484 17.844 1 98.56 102 ASP B C 1
ATOM 1695 O O . ASP B 1 102 ? -9.617 9.031 18.984 1 98.56 102 ASP B O 1
ATOM 1699 N N . GLU B 1 103 ? -9.797 8.812 16.797 1 98.44 103 GLU B N 1
ATOM 1700 C CA . GLU B 1 103 ? -10.367 7.469 16.875 1 98.44 103 GLU B CA 1
ATOM 1701 C C . GLU B 1 103 ? -9.289 6.43 17.188 1 98.44 103 GLU B C 1
ATOM 1703 O O . GLU B 1 103 ? -9.523 5.492 17.953 1 98.44 103 GLU B O 1
ATOM 1708 N N . ALA B 1 104 ? -8.141 6.586 16.594 1 98.56 104 ALA B N 1
ATOM 1709 C CA . ALA B 1 104 ? -7.078 5.598 16.766 1 98.56 104 ALA B CA 1
ATOM 1710 C C . ALA B 1 104 ? -6.27 5.891 18.031 1 98.56 104 ALA B C 1
ATOM 1712 O O . ALA B 1 104 ? -5.625 5 18.594 1 98.56 104 ALA B O 1
ATOM 1713 N N . GLY B 1 105 ? -6.203 7.191 18.406 1 98.62 105 GLY B N 1
ATOM 1714 C CA . GLY B 1 105 ? -5.449 7.566 19.594 1 98.62 105 GLY B CA 1
ATOM 1715 C C . GLY B 1 105 ? -3.947 7.543 19.375 1 98.62 105 GLY B C 1
ATOM 1716 O O . GLY B 1 105 ? -3.182 7.32 20.312 1 98.62 105 GLY B O 1
ATOM 1717 N N . ILE B 1 106 ? -3.48 7.566 18.219 1 98.69 106 ILE B N 1
ATOM 1718 C CA . ILE B 1 106 ? -2.07 7.695 17.875 1 98.69 106 ILE B CA 1
ATOM 1719 C C . ILE B 1 106 ? -1.874 8.898 16.953 1 98.69 106 ILE B C 1
ATOM 1721 O O . ILE B 1 106 ? -2.82 9.352 16.297 1 98.69 106 ILE B O 1
ATOM 1725 N N . PRO B 1 107 ? -0.655 9.469 16.891 1 98.75 107 PRO B N 1
ATOM 1726 C CA . PRO B 1 107 ? -0.426 10.641 16.047 1 98.75 107 PRO B CA 1
ATOM 1727 C C . PRO B 1 107 ? -0.718 10.375 14.57 1 98.75 107 PRO B C 1
ATOM 1729 O O . PRO B 1 107 ? -0.372 9.305 14.055 1 98.75 107 PRO B O 1
ATOM 1732 N N . CYS B 1 108 ? -1.407 11.266 13.984 1 98.88 108 CYS B N 1
ATOM 1733 C CA . CYS B 1 108 ? -1.624 11.273 12.539 1 98.88 108 CYS B CA 1
ATOM 1734 C C . CYS B 1 108 ? -0.971 12.492 11.898 1 98.88 108 CYS B C 1
ATOM 1736 O O . CYS B 1 108 ? -1.107 13.609 12.398 1 98.88 108 CYS B O 1
ATOM 1738 N N . VAL B 1 109 ? -0.252 12.273 10.852 1 98.94 109 VAL B N 1
ATOM 1739 C CA . VAL B 1 109 ? 0.593 13.305 10.258 1 98.94 109 VAL B CA 1
ATOM 1740 C C . VAL B 1 109 ? 0.086 13.641 8.852 1 98.94 109 VAL B C 1
ATOM 1742 O O . VAL B 1 109 ? -0.192 12.75 8.055 1 98.94 109 VAL B O 1
ATOM 1745 N N . LYS B 1 110 ? -0.066 14.875 8.586 1 98.75 110 LYS B N 1
ATOM 1746 C CA . LYS B 1 110 ? -0.428 15.352 7.258 1 98.75 110 LYS B CA 1
ATOM 1747 C C . LYS B 1 110 ? 0.811 15.547 6.387 1 98.75 110 LYS B C 1
ATOM 1749 O O . LYS B 1 110 ? 1.407 16.625 6.375 1 98.75 110 LYS B O 1
ATOM 1754 N N . GLY B 1 111 ? 1.217 14.469 5.723 1 98.88 111 GLY B N 1
ATOM 1755 C CA . GLY B 1 111 ? 2.389 14.578 4.871 1 98.88 111 GLY B CA 1
ATOM 1756 C C . GLY B 1 111 ? 3.135 13.273 4.699 1 98.88 111 GLY B C 1
ATOM 1757 O O . GLY B 1 111 ? 3.287 12.508 5.656 1 98.88 111 GLY B O 1
ATOM 1758 N N . THR B 1 112 ? 3.572 13.039 3.469 1 98.81 112 THR B N 1
ATOM 1759 C CA . THR B 1 112 ? 4.461 11.938 3.117 1 98.81 112 THR B CA 1
ATOM 1760 C C . THR B 1 112 ? 5.602 12.422 2.229 1 98.81 112 THR B C 1
ATOM 1762 O O . THR B 1 112 ? 6.52 13.102 2.701 1 98.81 112 THR B O 1
ATOM 1765 N N . ALA B 1 113 ? 5.613 12.031 0.951 1 98.75 113 ALA B N 1
ATOM 1766 C CA . ALA B 1 113 ? 6.59 12.523 -0.015 1 98.75 113 ALA B CA 1
ATOM 1767 C C . ALA B 1 113 ? 6.113 13.812 -0.668 1 98.75 113 ALA B C 1
ATOM 1769 O O . ALA B 1 113 ? 4.938 14.164 -0.575 1 98.75 113 ALA B O 1
ATOM 1770 N N . HIS B 1 114 ? 7.059 14.578 -1.306 1 98 114 HIS B N 1
ATOM 1771 C CA . HIS B 1 114 ? 6.77 15.758 -2.113 1 98 114 HIS B CA 1
ATOM 1772 C C . HIS B 1 114 ? 6.133 16.859 -1.271 1 98 114 HIS B C 1
ATOM 1774 O O . HIS B 1 114 ? 5.109 17.438 -1.654 1 98 114 HIS B O 1
ATOM 1780 N N . LEU B 1 115 ? 6.723 17.094 -0.191 1 98.44 115 LEU B N 1
ATOM 1781 C CA . LEU B 1 115 ? 6.246 18.203 0.64 1 98.44 115 LEU B CA 1
ATOM 1782 C C . LEU B 1 115 ? 6.434 19.531 -0.07 1 98.44 115 LEU B C 1
ATOM 1784 O O . LEU B 1 115 ? 7.465 19.766 -0.707 1 98.44 115 LEU B O 1
ATOM 1788 N N . PRO B 1 116 ? 5.395 20.359 -0.018 1 97.38 116 PRO B N 1
ATOM 1789 C CA . PRO B 1 116 ? 5.602 21.719 -0.532 1 97.38 116 PRO B CA 1
ATOM 1790 C C . PRO B 1 116 ? 6.742 22.453 0.172 1 97.38 116 PRO B C 1
ATOM 1792 O O . PRO B 1 116 ? 7.004 22.203 1.352 1 97.38 116 PRO B O 1
ATOM 1795 N N . SER B 1 117 ? 7.379 23.406 -0.575 1 93.88 117 SER B N 1
ATOM 1796 C CA . SER B 1 117 ? 8.5 24.156 -0.018 1 93.88 117 SER B CA 1
ATOM 1797 C C . SER B 1 117 ? 8.102 24.859 1.275 1 93.88 117 SER B C 1
ATOM 1799 O O . SER B 1 117 ? 7.055 25.516 1.338 1 93.88 117 SER B O 1
ATOM 1801 N N . GLY B 1 118 ? 8.922 24.609 2.289 1 93.94 118 GLY B N 1
ATOM 1802 C CA . GLY B 1 118 ? 8.727 25.297 3.555 1 93.94 118 GLY B CA 1
ATOM 1803 C C . GLY B 1 118 ? 7.656 24.656 4.426 1 93.94 118 GLY B C 1
ATOM 1804 O O . GLY B 1 118 ? 7.488 25.047 5.586 1 93.94 118 GLY B O 1
ATOM 1805 N N . TYR B 1 119 ? 6.934 23.734 3.85 1 97.81 119 TYR B N 1
ATOM 1806 C CA . TYR B 1 119 ? 5.867 23.094 4.613 1 97.81 119 TYR B CA 1
ATOM 1807 C C . TYR B 1 119 ? 6.438 22.188 5.691 1 97.81 119 TYR B C 1
ATOM 1809 O O . TYR B 1 119 ? 7.316 21.359 5.418 1 97.81 119 TYR B O 1
ATOM 1817 N N . VAL B 1 120 ? 5.938 22.359 6.887 1 97.12 120 VAL B N 1
ATOM 1818 C CA . VAL B 1 120 ? 6.223 21.469 8.008 1 97.12 120 VAL B CA 1
ATOM 1819 C C . VAL B 1 120 ? 5.016 20.578 8.289 1 97.12 120 VAL B C 1
ATOM 1821 O O . VAL B 1 120 ? 3.916 21.078 8.555 1 97.12 120 VAL B O 1
ATOM 1824 N N . PRO B 1 121 ? 5.141 19.328 8.297 1 98.25 121 PRO B N 1
ATOM 1825 C CA . PRO B 1 121 ? 3.992 18.438 8.484 1 98.25 121 PRO B CA 1
ATOM 1826 C C . PRO B 1 121 ? 3.256 18.688 9.797 1 98.25 121 PRO B C 1
ATOM 1828 O O . PRO B 1 121 ? 3.883 18.766 10.852 1 98.25 121 PRO B O 1
ATOM 1831 N N . GLU B 1 122 ? 1.973 18.812 9.648 1 98.25 122 GLU B N 1
ATOM 1832 C CA . GLU B 1 122 ? 1.131 18.922 10.836 1 98.25 122 GLU B CA 1
ATOM 1833 C C . GLU B 1 122 ? 0.896 17.562 11.492 1 98.25 122 GLU B C 1
ATOM 1835 O O . GLU B 1 122 ? 0.68 16.562 10.797 1 98.25 122 GLU B O 1
ATOM 1840 N N . VAL B 1 123 ? 0.945 17.578 12.773 1 98.56 123 VAL B N 1
ATOM 1841 C CA . VAL B 1 123 ? 0.688 16.359 13.531 1 98.56 123 VAL B CA 1
ATOM 1842 C C . VAL B 1 123 ? -0.581 16.531 14.367 1 98.56 123 VAL B C 1
ATOM 1844 O O . VAL B 1 123 ? -0.707 17.484 15.125 1 98.56 123 VAL B O 1
ATOM 1847 N N . PHE B 1 124 ? -1.491 15.641 14.141 1 98.5 124 PHE B N 1
ATOM 1848 C CA . PHE B 1 124 ? -2.736 15.609 14.898 1 98.5 124 PHE B CA 1
ATOM 1849 C C . PHE B 1 124 ? -2.67 14.57 16 1 98.5 124 PHE B C 1
ATOM 1851 O O . PHE B 1 124 ? -2.256 13.43 15.773 1 98.5 124 PHE B O 1
ATOM 1858 N N . LYS B 1 125 ? -3.061 14.938 17.25 1 95.06 125 LYS B N 1
ATOM 1859 C CA . LYS B 1 125 ? -2.988 14.047 18.406 1 95.06 125 LYS B CA 1
ATOM 1860 C C . LYS B 1 125 ? -4.324 13.977 19.141 1 95.06 125 LYS B C 1
ATOM 1862 O O . LYS B 1 125 ? -5.086 14.945 19.141 1 95.06 125 LYS B O 1
#

pLDDT: mean 97.82, std 1.72, range [86.88, 99.0]

Secondary structure (DSSP, 8-state):
--EEEEEEEGGGTTT--SHHHHHHHHTT-GGGTT-SS-EEEEEEEE-TT-TTHHHHHHHHHHTT-SEEEEPGGGTEEEETTEEEES--S-TTHHHHHHHHHHHH-S-EEE--SSPPTT---EEE-/--EEEEEEEGGGTTT--SHHHHHHHHTT-GGGTT-SS-EEEEEEEE-TT-TTHHHHHHHHHHTT-SEEEEPGGGTEEEETTEEEES--S-TTHHHHHHHHHHHH-S-EEE--SSPPTT---EEE-